Protein AF-A0A1D6IYK3-F1 (afdb_monomer)

Radius of gyration: 53.11 Å; Cα contacts (8 Å, |Δi|>4): 18; chains: 1; bounding box: 136×55×126 Å

pLDDT: mean 71.32, std 22.8, range [27.94, 98.31]

Foldseek 3Di:
DDDDDDDDPPPPPDPVVVVVVVVVVPDDPDDDDDDDDCPVVVVVVVVVVVVVVVVVVVVVVVVVVVVVVVVVCCVVVVPPPPPVCCCPPPPVNVVVVVVVVVVVVVVVVVCVVCVVVVVVCVVCVDDPPDDDDDPVCPVVVVVVVVVVVVVVVVVVVCVVVVVVVVPDPDDPVVVVVVCVVVVVVVVVVVVVVVVVVVVVVVVVVVVVVVVVPPDDDDDDDDDDDDDPPDDDDDPPDDDPPPPPPPDPDDDDPDDDDDPPPDPDDDDDDDDDDD

Mean predicted aligned error: 23.99 Å

Organism: Zea mays (NCBI:txid4577)

Solvent-accessible surface area (backbone atoms only — not comparable to full-atom values): 17683 Å² total; per-residue (Å²): 134,87,87,83,88,87,77,85,80,68,85,59,80,54,72,66,48,60,50,52,54,40,44,76,73,71,48,79,89,76,80,87,77,91,80,92,79,60,64,67,61,52,51,51,51,53,48,51,52,50,52,49,54,49,50,54,52,50,52,53,51,50,50,52,49,51,50,50,51,49,50,48,48,49,64,73,69,42,88,82,72,64,74,86,49,31,76,77,71,34,66,70,47,49,50,54,50,52,53,49,50,50,52,51,50,50,52,52,50,50,53,62,74,40,39,68,62,51,49,51,44,66,77,41,72,67,54,93,86,57,80,87,64,59,82,89,46,43,65,62,50,52,52,48,50,54,49,51,53,52,52,50,53,53,47,60,67,45,46,59,57,52,53,50,57,70,70,55,83,71,65,77,66,57,54,57,63,70,49,48,59,55,64,53,51,53,53,46,53,51,52,51,52,52,52,54,49,53,51,52,52,53,49,52,53,51,47,53,55,56,65,74,62,74,82,77,84,84,86,84,89,81,87,85,86,90,79,90,75,75,73,78,77,77,81,72,92,71,90,74,75,78,80,78,73,83,82,84,86,79,92,75,92,78,84,79,97,72,83,85,76,76,84,71,84,80,76,84,83,80,79,80,78,135

InterPro domains:
  IPR028346 HAUS augmin-like complex subunit 2 [PF15003] (13-205)
  IPR028346 HAUS augmin-like complex subunit 2 [PTHR16039] (4-269)

Secondary structure (DSSP, 8-state):
------------TTHHHHHHHHHHTT---------SSSHHHHHHHHHHHHHHHHHHHHHHHHHHHHHHHHHHHHHHHS-SSTTSSHHHH-HHHHHHHHHHHHHHHHHHHHHHHTHHHHHHHHHS-S-TT-----TTTHHHHHHHHHHHHHHHHHHHHHHHHHHHHHH--S-THHHHHHHTHHHHHHHHHHHHHHHHHHHHHHHHHHHHHHHTTSS---------------PPP-----S-GGGGSSS---------S-TTS----PPP------

Sequence (274 aa):
MAAAQPKPAKRLGGMAEALAIAADLGFPASTTQEDQTSSDKSDDLVKVLRELTVVQRNIANLQVELQGRKVIFMKFCLPQDDKNIAHLTHVSEMEKKCESLARMTAILKDVIQNKDRIIARLQQPYSLDCIPVEAEYQKQFSELLLKAASDYGALTASVGDFQWSQNFRESPAVWGEMLRPIPAALASCTRFFEAMSAMRESFSTLQKLRVGHSSLSITPSDSSDDSKFLTPPQWRDGSILDSWKQMDDINLESSGIDAMNQRRLSWPSIKRDP

Structure (mmCIF, N/CA/C/O backbone):
data_AF-A0A1D6IYK3-F1
#
_entry.id   AF-A0A1D6IYK3-F1
#
loop_
_atom_site.group_PDB
_atom_site.id
_atom_site.type_symbol
_atom_site.label_atom_id
_atom_site.label_alt_id
_atom_site.label_comp_id
_atom_site.label_asym_id
_atom_site.label_entity_id
_atom_site.label_seq_id
_atom_site.pdbx_PDB_ins_code
_atom_site.Cartn_x
_atom_site.Cartn_y
_atom_site.Cartn_z
_atom_site.occupancy
_atom_site.B_iso_or_equiv
_atom_site.auth_seq_id
_atom_site.auth_comp_id
_atom_site.auth_asym_id
_atom_site.auth_atom_id
_atom_site.pdbx_PDB_model_num
ATOM 1 N N . MET A 1 1 ? 102.193 -22.089 13.453 1.00 35.69 1 MET A N 1
ATOM 2 C CA . MET A 1 1 ? 103.426 -22.504 12.744 1.00 35.69 1 MET A CA 1
ATOM 3 C C . MET A 1 1 ? 103.020 -22.732 11.292 1.00 35.69 1 MET A C 1
ATOM 5 O O . MET A 1 1 ? 102.228 -23.627 11.061 1.00 35.69 1 MET A O 1
ATOM 9 N N . ALA A 1 2 ? 103.196 -21.791 10.357 1.00 27.94 2 ALA A N 1
ATOM 10 C CA . ALA A 1 2 ? 104.454 -21.277 9.789 1.00 27.94 2 ALA A CA 1
ATOM 11 C C . ALA A 1 2 ? 105.299 -22.405 9.171 1.00 27.94 2 ALA A C 1
ATOM 13 O O . ALA A 1 2 ? 105.527 -23.398 9.843 1.00 27.94 2 ALA A O 1
ATOM 14 N N . ALA A 1 3 ? 105.856 -22.322 7.968 1.00 36.72 3 ALA A N 1
ATOM 15 C CA . ALA A 1 3 ? 105.710 -21.437 6.816 1.00 36.72 3 ALA A CA 1
ATOM 16 C C . ALA A 1 3 ? 106.580 -22.070 5.715 1.00 36.72 3 ALA A C 1
ATOM 18 O O . ALA A 1 3 ? 107.713 -22.443 6.003 1.00 36.72 3 ALA A O 1
ATOM 19 N N . ALA A 1 4 ? 106.086 -22.150 4.480 1.00 36.56 4 ALA A N 1
ATOM 20 C CA . ALA A 1 4 ? 106.920 -22.208 3.276 1.00 36.56 4 ALA A CA 1
ATOM 21 C C . ALA A 1 4 ? 106.066 -21.823 2.055 1.00 36.56 4 ALA A C 1
ATOM 23 O O . ALA A 1 4 ? 105.503 -22.667 1.368 1.00 36.56 4 ALA A O 1
ATOM 24 N N . GLN A 1 5 ? 105.922 -20.517 1.826 1.00 46.06 5 GLN A N 1
ATOM 25 C CA . GLN A 1 5 ? 105.524 -19.959 0.527 1.00 46.06 5 GLN A CA 1
ATOM 26 C C . GLN A 1 5 ? 106.742 -19.996 -0.416 1.00 46.06 5 GLN A C 1
ATOM 28 O O . GLN A 1 5 ? 107.853 -19.715 0.041 1.00 46.06 5 GLN A O 1
ATOM 33 N N . PRO A 1 6 ? 106.569 -20.333 -1.708 1.00 43.50 6 PRO A N 1
ATOM 34 C CA . PRO A 1 6 ? 106.688 -19.305 -2.764 1.00 43.50 6 PRO A CA 1
ATOM 35 C C . PRO A 1 6 ? 105.741 -19.588 -3.957 1.00 43.50 6 PRO A C 1
ATOM 37 O O . PRO A 1 6 ? 105.419 -20.734 -4.226 1.00 43.50 6 PRO A O 1
ATOM 40 N N . LYS A 1 7 ? 105.260 -18.676 -4.803 1.00 38.88 7 LYS A N 1
ATOM 41 C CA . LYS A 1 7 ? 105.445 -17.248 -5.114 1.00 38.88 7 LYS A CA 1
ATOM 42 C C . LYS A 1 7 ? 104.134 -16.813 -5.816 1.00 38.88 7 LYS A C 1
ATOM 44 O O . LYS A 1 7 ? 103.465 -17.669 -6.395 1.00 38.88 7 LYS A O 1
ATOM 49 N N . PRO A 1 8 ? 103.773 -15.519 -5.847 1.00 47.75 8 PRO A N 1
ATOM 50 C CA . PRO A 1 8 ? 102.565 -15.081 -6.534 1.00 47.75 8 PRO A CA 1
ATOM 51 C C . PRO A 1 8 ? 102.770 -15.270 -8.038 1.00 47.75 8 PRO A C 1
ATOM 53 O O . PRO A 1 8 ? 103.653 -14.638 -8.629 1.00 47.75 8 PRO A O 1
ATOM 56 N N . ALA A 1 9 ? 101.981 -16.139 -8.668 1.00 48.41 9 ALA A N 1
ATOM 57 C CA . ALA A 1 9 ? 101.900 -16.144 -10.118 1.00 48.41 9 ALA A CA 1
ATOM 58 C C . ALA A 1 9 ? 101.231 -14.822 -10.509 1.00 48.41 9 ALA A C 1
ATOM 60 O O . ALA A 1 9 ? 100.029 -14.627 -10.339 1.00 48.41 9 ALA A O 1
ATOM 61 N N . LYS A 1 10 ? 102.074 -13.859 -10.891 1.00 52.56 10 LYS A N 1
ATOM 62 C CA . LYS A 1 10 ? 101.706 -12.543 -11.410 1.00 52.56 10 LYS A CA 1
ATOM 63 C C . LYS A 1 10 ? 100.504 -12.705 -12.335 1.00 52.56 10 LYS A C 1
ATOM 65 O O . LYS A 1 10 ? 100.559 -13.553 -13.221 1.00 52.56 10 LYS A O 1
ATOM 70 N N . ARG A 1 11 ? 99.462 -11.886 -12.139 1.00 59.19 11 ARG A N 1
ATOM 71 C CA . ARG A 1 11 ? 98.377 -11.713 -13.114 1.00 59.19 11 ARG A CA 1
ATOM 72 C C . ARG A 1 11 ? 99.015 -11.488 -14.484 1.00 59.19 11 ARG A C 1
ATOM 74 O O . ARG A 1 11 ? 99.478 -10.387 -14.773 1.00 59.19 11 ARG A O 1
ATOM 81 N N . LEU A 1 12 ? 99.066 -12.534 -15.299 1.00 51.31 12 LEU A N 1
ATOM 82 C CA . LEU A 1 12 ? 99.384 -12.446 -16.715 1.00 51.31 12 LEU A CA 1
ATOM 83 C C . LEU A 1 12 ? 98.108 -11.975 -17.405 1.00 51.31 12 LEU A C 1
ATOM 85 O O . LEU A 1 12 ? 97.467 -12.712 -18.137 1.00 51.31 12 LEU A O 1
ATOM 89 N N . GLY A 1 13 ? 97.719 -10.734 -17.108 1.00 61.78 13 GLY A N 1
ATOM 90 C CA . GLY A 1 13 ? 96.694 -10.057 -17.879 1.00 61.78 13 GLY A CA 1
ATOM 91 C C . GLY A 1 13 ? 97.202 -9.899 -19.307 1.00 61.78 13 GLY A C 1
ATOM 92 O O . GLY A 1 13 ? 98.296 -9.373 -19.524 1.00 61.78 13 GLY A O 1
ATOM 93 N N . GLY A 1 14 ? 96.419 -10.386 -20.263 1.00 69.00 14 GLY A N 1
ATOM 94 C CA . GLY A 1 14 ? 96.734 -10.344 -21.686 1.00 69.00 14 GLY A CA 1
ATOM 95 C C . GLY A 1 14 ? 96.632 -11.715 -22.353 1.00 69.00 14 GLY A C 1
ATOM 96 O O . GLY A 1 14 ? 96.211 -12.693 -21.742 1.00 69.00 14 GLY A O 1
ATOM 97 N N . MET A 1 15 ? 97.037 -11.769 -23.625 1.00 63.94 15 MET A N 1
ATOM 98 C CA . MET A 1 15 ? 96.864 -12.894 -24.562 1.00 63.94 15 MET A CA 1
ATOM 99 C C . MET A 1 15 ? 97.202 -14.283 -23.985 1.00 63.94 15 MET A C 1
ATOM 101 O O . MET A 1 15 ? 96.605 -15.273 -24.387 1.00 63.94 15 MET A O 1
ATOM 105 N N . ALA A 1 16 ? 98.124 -14.363 -23.022 1.00 67.56 16 ALA A N 1
ATOM 106 C CA . ALA A 1 16 ? 98.537 -15.606 -22.374 1.00 67.56 16 ALA A CA 1
ATOM 107 C C . ALA A 1 16 ? 97.421 -16.293 -21.558 1.00 67.56 16 ALA A C 1
ATOM 109 O O . ALA A 1 16 ? 97.349 -17.517 -21.564 1.00 67.56 16 ALA A O 1
ATOM 110 N N . GLU A 1 17 ? 96.537 -15.540 -20.893 1.00 76.06 17 GLU A N 1
ATOM 111 C CA . GLU A 1 17 ? 95.406 -16.108 -20.137 1.00 76.06 17 GLU A CA 1
ATOM 112 C C . GLU A 1 17 ? 94.308 -16.611 -21.086 1.00 76.06 17 GLU A C 1
ATOM 114 O O . GLU A 1 17 ? 93.791 -17.712 -20.918 1.00 76.06 17 GLU A O 1
ATOM 119 N N . ALA A 1 18 ? 94.028 -15.859 -22.155 1.00 70.50 18 ALA A N 1
ATOM 120 C CA . ALA A 1 18 ? 93.093 -16.277 -23.199 1.00 70.50 18 ALA A CA 1
ATOM 121 C C . ALA A 1 18 ? 93.585 -17.529 -23.952 1.00 70.50 18 ALA A C 1
ATOM 123 O O . ALA A 1 18 ? 92.793 -18.422 -24.245 1.00 70.50 18 ALA A O 1
ATOM 124 N N . LEU A 1 19 ? 94.894 -17.628 -24.215 1.00 73.12 19 LEU A N 1
ATOM 125 C CA . LEU A 1 19 ? 95.511 -18.810 -24.822 1.00 73.12 19 LEU A CA 1
ATOM 126 C C . LEU A 1 19 ? 95.533 -20.014 -23.866 1.00 73.12 19 LEU A C 1
ATOM 128 O O . LEU A 1 19 ? 95.351 -21.138 -24.324 1.00 73.12 19 LEU A O 1
ATOM 132 N N . ALA A 1 20 ? 95.695 -19.796 -22.555 1.00 74.31 20 ALA A N 1
ATOM 133 C CA . ALA A 1 20 ? 95.596 -20.860 -21.555 1.00 74.31 20 ALA A CA 1
ATOM 134 C C . ALA A 1 20 ? 94.172 -21.438 -21.473 1.00 74.31 20 ALA A C 1
ATOM 136 O O . ALA A 1 20 ? 94.008 -22.654 -21.455 1.00 74.31 20 ALA A O 1
ATOM 137 N N . ILE A 1 21 ? 93.143 -20.584 -21.514 1.00 74.44 21 ILE A N 1
ATOM 138 C CA . ILE A 1 21 ? 91.733 -21.009 -21.531 1.00 74.44 21 ILE A CA 1
ATOM 139 C C . ILE A 1 21 ? 91.384 -21.721 -22.849 1.00 74.44 21 ILE A C 1
ATOM 141 O O . ILE A 1 21 ? 90.676 -22.725 -22.843 1.00 74.44 21 ILE A O 1
ATOM 145 N N . ALA A 1 22 ? 91.897 -21.244 -23.987 1.00 72.25 22 ALA A N 1
ATOM 146 C CA . ALA A 1 22 ? 91.675 -21.884 -25.286 1.00 72.25 22 ALA A CA 1
ATOM 147 C C . ALA A 1 22 ? 92.330 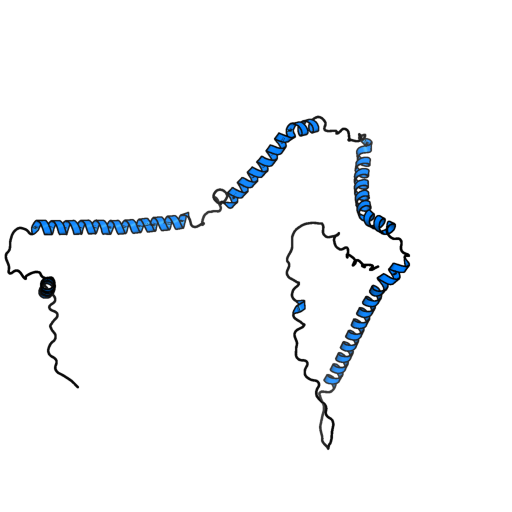-23.276 -25.385 1.00 72.25 22 ALA A C 1
ATOM 149 O O . ALA A 1 22 ? 91.751 -24.181 -25.988 1.00 72.25 22 ALA A O 1
ATOM 150 N N . ALA A 1 23 ? 93.498 -23.460 -24.760 1.00 74.12 23 ALA A N 1
ATOM 151 C CA . ALA A 1 23 ? 94.163 -24.757 -24.663 1.00 74.12 23 ALA A CA 1
ATOM 152 C C . ALA A 1 23 ? 93.379 -25.745 -23.777 1.00 74.12 23 ALA A C 1
ATOM 154 O O . ALA A 1 23 ? 93.245 -26.910 -24.148 1.00 74.12 23 ALA A O 1
ATOM 155 N N . ASP A 1 24 ? 92.796 -25.276 -22.667 1.00 75.75 24 ASP A N 1
ATOM 156 C CA . ASP A 1 24 ? 91.933 -26.083 -21.783 1.00 75.75 24 ASP A CA 1
ATOM 157 C C . ASP A 1 24 ? 90.620 -26.511 -22.472 1.00 75.75 24 ASP A C 1
ATOM 159 O O . ASP A 1 24 ? 90.064 -27.570 -22.186 1.00 75.75 24 ASP A O 1
ATOM 163 N N . LEU A 1 25 ? 90.149 -25.720 -23.444 1.00 75.81 25 LEU A N 1
ATOM 164 C CA . LEU A 1 25 ? 88.996 -26.024 -24.303 1.00 75.81 25 LEU A CA 1
ATOM 165 C C . LEU A 1 25 ? 89.355 -26.866 -25.545 1.00 75.81 25 LEU A C 1
ATOM 167 O O . LEU A 1 25 ? 88.485 -27.133 -26.375 1.00 75.81 25 LEU A O 1
ATOM 171 N N . GLY A 1 26 ? 90.612 -27.309 -25.670 1.00 60.53 26 GLY A N 1
ATOM 172 C CA . GLY A 1 26 ? 91.051 -28.277 -26.679 1.00 60.53 26 GLY A CA 1
ATOM 173 C C . GLY A 1 26 ? 91.513 -27.695 -28.020 1.00 60.53 26 GLY A C 1
ATOM 174 O O . GLY A 1 26 ? 91.627 -28.447 -28.989 1.00 60.53 26 GLY A O 1
ATOM 175 N N . PHE A 1 27 ? 91.801 -26.393 -28.111 1.00 58.78 27 PHE A N 1
ATOM 176 C CA . PHE A 1 27 ? 92.339 -25.786 -29.335 1.00 58.78 27 PHE A CA 1
ATOM 177 C C . PHE A 1 27 ? 93.882 -25.771 -29.319 1.00 58.78 27 PHE A C 1
ATOM 179 O O . PHE A 1 27 ? 94.473 -25.243 -28.375 1.00 58.78 27 PHE A O 1
ATOM 186 N N . PRO A 1 28 ? 94.575 -26.322 -30.341 1.00 56.25 28 PRO A N 1
ATOM 187 C CA . PRO A 1 28 ? 96.035 -26.331 -30.372 1.00 56.25 28 PRO A CA 1
ATOM 188 C C . PRO A 1 28 ? 96.578 -24.914 -30.597 1.00 56.25 28 PRO A C 1
ATOM 190 O O . PRO A 1 28 ? 96.138 -24.210 -31.506 1.00 56.25 28 PRO A O 1
ATOM 193 N N . ALA A 1 29 ? 97.560 -24.500 -29.790 1.00 55.88 29 ALA A N 1
ATOM 194 C CA . ALA A 1 29 ? 98.252 -23.225 -29.966 1.00 55.88 29 ALA A CA 1
ATOM 195 C C . ALA A 1 29 ? 99.058 -23.249 -31.278 1.00 55.88 29 ALA A C 1
ATOM 197 O O . ALA A 1 29 ? 100.152 -23.806 -31.346 1.00 55.88 29 ALA A O 1
ATOM 198 N N . SER A 1 30 ? 98.493 -22.678 -32.340 1.00 47.00 30 SER A N 1
ATOM 199 C CA . SER A 1 30 ? 99.115 -22.622 -33.661 1.00 47.00 30 SER A CA 1
ATOM 200 C C . SER A 1 30 ? 100.202 -21.546 -33.707 1.00 47.00 30 SER A C 1
ATOM 202 O O . SER A 1 30 ? 99.917 -20.359 -33.540 1.00 47.00 30 SER A O 1
ATOM 204 N N . THR A 1 31 ? 101.443 -21.954 -33.975 1.00 42.06 31 THR A N 1
ATOM 205 C CA . THR A 1 31 ? 102.511 -21.060 -34.432 1.00 42.06 31 THR A CA 1
ATOM 206 C C . THR A 1 31 ? 102.121 -20.416 -35.760 1.00 42.06 31 THR A C 1
ATOM 208 O O . THR A 1 31 ? 101.739 -21.110 -36.697 1.00 42.06 31 THR A O 1
ATOM 211 N N . THR A 1 32 ? 102.227 -19.090 -35.787 1.00 47.47 32 THR A N 1
ATOM 212 C CA . THR A 1 32 ? 102.153 -18.143 -36.905 1.00 47.47 32 THR A CA 1
ATOM 213 C C . THR A 1 32 ? 102.145 -18.744 -38.316 1.00 47.47 32 THR A C 1
ATOM 215 O O . THR A 1 32 ? 103.169 -19.232 -38.788 1.00 47.47 32 THR A O 1
ATOM 218 N N . GLN A 1 33 ? 101.026 -18.573 -39.027 1.00 39.25 33 GLN A N 1
ATOM 219 C CA . GLN A 1 33 ? 101.018 -18.442 -40.484 1.00 39.25 33 GLN A CA 1
ATOM 220 C C . GLN A 1 33 ? 99.859 -17.519 -40.899 1.00 39.25 33 GLN A C 1
ATOM 222 O O . GLN A 1 33 ? 98.687 -17.888 -40.845 1.00 39.25 33 GLN A O 1
ATOM 227 N N . GLU A 1 34 ? 100.209 -16.280 -41.240 1.00 42.88 34 GLU A N 1
ATOM 228 C CA . GLU A 1 34 ? 99.351 -15.349 -41.973 1.00 42.88 34 GLU A CA 1
ATOM 229 C C . GLU A 1 34 ? 99.092 -15.939 -43.370 1.00 42.88 34 GLU A C 1
ATOM 231 O O . GLU A 1 34 ? 100.030 -16.382 -44.030 1.00 42.88 34 GLU A O 1
ATOM 236 N N . ASP A 1 35 ? 97.836 -16.045 -43.809 1.00 43.56 35 ASP A N 1
ATOM 237 C CA . ASP A 1 35 ? 97.213 -15.058 -44.706 1.00 43.56 35 ASP A CA 1
ATOM 238 C C . ASP A 1 35 ? 95.912 -15.608 -45.359 1.00 43.56 35 ASP A C 1
ATOM 240 O O . ASP A 1 35 ? 95.801 -16.785 -45.702 1.00 43.56 35 ASP A O 1
ATOM 244 N N . GLN A 1 36 ? 94.932 -14.715 -45.553 1.00 49.03 36 GLN A N 1
ATOM 245 C CA . GLN A 1 36 ? 93.885 -14.765 -46.600 1.00 49.03 36 GLN A CA 1
ATOM 246 C C . GLN A 1 36 ? 92.706 -15.777 -46.556 1.00 49.03 36 GLN A C 1
ATOM 248 O O . GLN A 1 36 ? 92.240 -16.221 -47.601 1.00 49.03 36 GLN A O 1
ATOM 253 N N . THR A 1 37 ? 92.092 -16.052 -45.394 1.00 48.84 37 THR A N 1
ATOM 254 C CA . THR A 1 37 ? 90.673 -16.535 -45.331 1.00 48.84 37 THR A CA 1
ATOM 255 C C . THR A 1 37 ? 89.837 -15.934 -44.180 1.00 48.84 37 THR A C 1
ATOM 257 O O . THR A 1 37 ? 88.729 -16.390 -43.894 1.00 48.84 37 THR A O 1
ATOM 260 N N . SER A 1 38 ? 90.346 -14.909 -43.485 1.00 53.69 38 SER A N 1
ATOM 261 C CA . SER A 1 38 ? 89.762 -14.373 -42.240 1.00 53.69 38 SER A CA 1
ATOM 262 C C . SER A 1 38 ? 88.843 -13.155 -42.407 1.00 53.69 38 SER A C 1
ATOM 264 O O . SER A 1 38 ? 88.103 -12.853 -41.470 1.00 53.69 38 SER A O 1
ATOM 266 N N . SER A 1 39 ? 88.859 -12.482 -43.566 1.00 57.88 39 SER A N 1
ATOM 267 C CA . SER A 1 39 ? 88.084 -11.248 -43.793 1.00 57.88 39 SER A CA 1
ATOM 268 C C . SER A 1 39 ? 86.575 -11.499 -43.727 1.00 57.88 39 SER A C 1
ATOM 270 O O . SER A 1 39 ? 85.890 -10.856 -42.935 1.00 57.88 39 SER A O 1
ATOM 272 N N . ASP A 1 40 ? 86.077 -12.517 -44.437 1.00 61.53 40 ASP A N 1
ATOM 273 C CA . ASP A 1 40 ? 84.635 -12.805 -44.510 1.00 61.53 40 ASP A CA 1
ATOM 274 C C . ASP A 1 40 ? 84.033 -13.133 -43.135 1.00 61.53 40 ASP A C 1
ATOM 276 O O . ASP A 1 40 ? 82.961 -12.649 -42.784 1.00 61.53 40 ASP A O 1
ATOM 280 N N . LYS A 1 41 ? 84.759 -13.879 -42.288 1.00 72.19 41 LYS A N 1
ATOM 281 C CA . LYS A 1 41 ? 84.300 -14.200 -40.923 1.00 72.19 41 LYS A CA 1
ATOM 282 C C . LYS A 1 41 ? 84.294 -12.979 -40.004 1.00 72.19 41 LYS A C 1
ATOM 284 O O . LYS A 1 41 ? 83.435 -12.880 -39.126 1.00 72.19 41 LYS A O 1
ATOM 289 N N . SER A 1 42 ? 85.256 -12.066 -40.165 1.00 78.31 42 SER A N 1
ATOM 290 C CA . SER A 1 42 ? 85.264 -10.810 -39.409 1.00 78.31 42 SER A CA 1
ATOM 291 C C . SER A 1 42 ? 84.145 -9.872 -39.855 1.00 78.31 42 SER A C 1
ATOM 293 O O . SER A 1 42 ? 83.518 -9.240 -39.006 1.00 78.31 42 SER A O 1
ATOM 295 N N . ASP A 1 43 ? 83.827 -9.854 -41.149 1.00 81.50 43 ASP A N 1
ATOM 296 C CA . ASP A 1 43 ? 82.727 -9.068 -41.703 1.00 8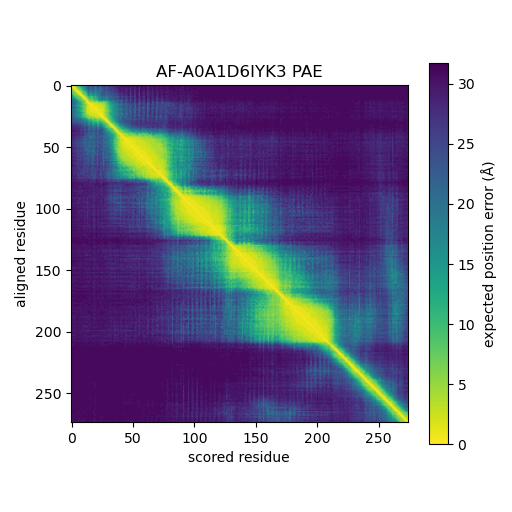1.50 43 ASP A CA 1
ATOM 297 C C . ASP A 1 43 ? 81.360 -9.627 -41.279 1.00 81.50 43 ASP A C 1
ATOM 299 O O . ASP A 1 43 ? 80.480 -8.857 -40.880 1.00 81.50 43 ASP A O 1
ATOM 303 N N . ASP A 1 44 ? 81.206 -10.954 -41.233 1.00 87.88 44 ASP A N 1
ATOM 304 C CA . ASP A 1 44 ? 80.023 -11.628 -40.688 1.00 87.88 44 ASP A CA 1
ATOM 305 C C . ASP A 1 44 ? 79.826 -11.327 -39.195 1.00 87.88 44 ASP A C 1
ATOM 307 O O . ASP A 1 44 ? 78.721 -10.993 -38.761 1.00 87.88 44 ASP A O 1
ATOM 311 N N . LEU A 1 45 ? 80.892 -11.370 -38.389 1.00 89.44 45 LEU A N 1
ATOM 312 C CA . LEU A 1 45 ? 80.823 -11.018 -36.968 1.00 89.44 45 LEU A CA 1
ATOM 313 C C . LEU A 1 45 ? 80.431 -9.548 -36.771 1.00 89.44 45 LEU A C 1
ATOM 315 O O . LEU A 1 45 ? 79.581 -9.220 -35.940 1.00 89.44 45 LEU A O 1
ATOM 319 N N . VAL A 1 46 ? 81.034 -8.652 -37.550 1.00 88.88 46 VAL A N 1
ATOM 320 C CA . VAL A 1 46 ? 80.720 -7.223 -37.525 1.00 88.88 46 VAL A CA 1
ATOM 321 C C . VAL A 1 46 ? 79.266 -6.977 -37.942 1.00 88.88 46 VAL A C 1
ATOM 323 O O . VAL A 1 46 ? 78.593 -6.127 -37.351 1.00 88.88 46 VAL A O 1
ATOM 326 N N . LYS A 1 47 ? 78.745 -7.736 -38.910 1.00 90.94 47 LYS A N 1
ATOM 327 C CA . LYS A 1 47 ? 77.336 -7.701 -39.314 1.00 90.94 47 LYS A CA 1
ATOM 328 C C . LYS A 1 47 ? 76.415 -8.148 -38.177 1.00 90.94 47 LYS A C 1
ATOM 330 O O . LYS A 1 47 ? 75.491 -7.410 -37.835 1.00 90.94 47 LYS A O 1
ATOM 335 N N . VAL A 1 48 ? 76.724 -9.263 -37.516 1.00 93.06 48 VAL A N 1
ATOM 336 C CA . VAL A 1 48 ? 75.964 -9.765 -36.357 1.00 93.06 48 VAL A CA 1
ATOM 337 C C . VAL A 1 48 ? 75.959 -8.759 -35.201 1.00 93.06 48 VAL A C 1
ATOM 339 O O . VAL A 1 48 ? 74.923 -8.533 -34.582 1.00 93.06 48 VAL A O 1
ATOM 342 N N . LEU A 1 49 ? 77.077 -8.085 -34.923 1.00 93.31 49 LEU A N 1
ATOM 343 C CA . LEU A 1 49 ? 77.140 -7.059 -33.873 1.00 93.31 49 LEU A CA 1
ATOM 344 C C . LEU A 1 49 ? 76.282 -5.826 -34.195 1.00 93.31 49 LEU A C 1
ATOM 346 O O . LEU A 1 49 ? 75.643 -5.257 -33.302 1.00 93.31 49 LEU A O 1
ATOM 350 N N . ARG A 1 50 ? 76.224 -5.413 -35.469 1.00 93.25 50 ARG A N 1
ATOM 351 C CA . ARG A 1 50 ? 75.321 -4.335 -35.904 1.00 93.25 50 ARG A CA 1
ATOM 352 C C . ARG A 1 50 ? 73.864 -4.751 -35.761 1.00 93.25 50 ARG A C 1
ATOM 354 O O . ARG A 1 50 ? 73.077 -3.979 -35.217 1.00 93.25 50 ARG A O 1
ATOM 361 N N . GLU A 1 51 ? 73.519 -5.960 -36.192 1.00 94.50 51 GLU A N 1
ATOM 362 C CA . GLU A 1 51 ? 72.173 -6.522 -36.038 1.00 94.50 51 GLU A CA 1
ATOM 363 C C . GLU A 1 51 ? 71.773 -6.599 -34.560 1.00 94.50 51 GLU A C 1
ATOM 365 O O . GLU A 1 51 ? 70.696 -6.134 -34.188 1.00 94.50 51 GLU A O 1
ATOM 370 N N . LEU A 1 52 ? 72.671 -7.056 -33.685 1.00 94.94 52 LEU A N 1
ATOM 371 C CA . LEU A 1 52 ? 72.450 -7.081 -32.241 1.00 94.94 52 LEU A CA 1
ATOM 372 C C . LEU A 1 52 ? 72.203 -5.678 -31.673 1.00 94.94 52 LEU A C 1
ATOM 374 O O . LEU A 1 52 ? 71.298 -5.490 -30.864 1.00 94.94 52 LEU A O 1
ATOM 378 N N . THR A 1 53 ? 72.957 -4.675 -32.127 1.00 92.50 53 THR A N 1
ATOM 379 C CA . THR A 1 53 ? 72.767 -3.277 -31.707 1.00 92.50 53 THR A CA 1
ATOM 380 C C . THR A 1 53 ? 71.405 -2.732 -32.159 1.00 92.50 53 THR A C 1
ATOM 382 O O . THR A 1 53 ? 70.750 -1.980 -31.433 1.00 92.50 53 THR A O 1
ATOM 385 N N . VAL A 1 54 ? 70.943 -3.118 -33.353 1.00 95.75 54 VAL A N 1
ATOM 386 C CA . VAL A 1 54 ? 69.600 -2.776 -33.849 1.00 95.75 54 VAL A CA 1
ATOM 387 C C . VAL A 1 54 ? 68.526 -3.447 -32.996 1.00 95.75 54 VAL A C 1
ATOM 389 O O . VAL A 1 54 ? 67.594 -2.775 -32.556 1.00 95.75 54 VAL A O 1
ATOM 392 N N . VAL A 1 55 ? 68.681 -4.735 -32.690 1.00 95.75 55 VAL A N 1
ATOM 393 C CA . VAL A 1 55 ? 67.753 -5.481 -31.830 1.00 95.75 55 VAL A CA 1
ATOM 394 C C . VAL A 1 55 ? 67.698 -4.880 -30.424 1.00 95.75 55 VAL A C 1
ATOM 396 O O . VAL A 1 55 ? 66.606 -4.667 -29.902 1.00 95.75 55 VAL A O 1
ATOM 399 N N . GLN A 1 56 ? 68.836 -4.516 -29.830 1.00 94.81 56 GLN A N 1
ATOM 400 C CA . GLN A 1 56 ? 68.884 -3.852 -28.523 1.00 94.81 56 GLN A CA 1
ATOM 401 C C . GLN A 1 56 ? 68.121 -2.518 -28.522 1.00 94.81 56 GLN A C 1
ATOM 403 O O . GLN A 1 56 ? 67.348 -2.253 -27.600 1.00 94.81 56 GLN A O 1
ATOM 408 N N . ARG A 1 57 ? 68.265 -1.702 -29.576 1.00 94.62 57 ARG A N 1
ATOM 409 C CA . ARG A 1 57 ? 67.490 -0.459 -29.731 1.00 94.62 57 ARG A CA 1
ATOM 410 C C . ARG A 1 57 ? 65.991 -0.737 -29.880 1.00 94.62 57 ARG A C 1
ATOM 412 O O . ARG A 1 57 ? 65.180 -0.042 -29.274 1.00 94.62 57 ARG A O 1
ATOM 419 N N . ASN A 1 58 ? 65.619 -1.762 -30.643 1.00 95.94 58 ASN A N 1
ATOM 420 C CA . ASN A 1 58 ? 64.219 -2.146 -30.826 1.00 95.94 58 ASN A CA 1
ATOM 421 C C . ASN A 1 58 ? 63.584 -2.627 -29.515 1.00 95.94 58 ASN A C 1
ATOM 423 O O . ASN A 1 58 ? 62.448 -2.263 -29.224 1.00 95.94 58 ASN A O 1
ATOM 427 N N . ILE A 1 59 ? 64.324 -3.379 -28.694 1.00 95.25 59 ILE A N 1
ATOM 428 C CA . ILE A 1 59 ? 63.875 -3.802 -27.361 1.00 95.25 59 ILE A CA 1
ATOM 429 C C . ILE A 1 59 ? 63.644 -2.585 -26.456 1.00 95.25 59 ILE A C 1
ATOM 431 O O . ILE A 1 59 ? 62.607 -2.510 -25.800 1.00 95.25 59 ILE A O 1
ATOM 435 N N . ALA A 1 60 ? 64.557 -1.608 -26.452 1.00 93.50 60 ALA A N 1
ATOM 436 C CA . ALA A 1 60 ? 64.384 -0.378 -25.677 1.00 93.50 60 ALA A CA 1
ATOM 437 C C . ALA A 1 60 ? 63.146 0.423 -26.131 1.00 93.50 60 ALA A C 1
ATOM 439 O O . ALA A 1 60 ? 62.359 0.870 -25.297 1.00 93.50 60 ALA A O 1
ATOM 440 N N . ASN A 1 61 ? 62.918 0.538 -27.443 1.00 93.69 61 ASN A N 1
ATOM 441 C CA . ASN A 1 61 ? 61.729 1.199 -27.993 1.00 93.69 61 ASN A CA 1
ATOM 442 C C . ASN A 1 61 ? 60.432 0.475 -27.601 1.00 93.69 61 ASN A C 1
ATOM 444 O O . ASN A 1 61 ? 59.482 1.115 -27.154 1.00 93.69 61 ASN A O 1
ATOM 448 N N . LEU A 1 62 ? 60.405 -0.858 -27.702 1.00 94.25 62 LEU A N 1
ATOM 449 C CA . LEU A 1 62 ? 59.265 -1.678 -27.282 1.00 94.25 62 LEU A CA 1
ATOM 450 C C . LEU A 1 62 ? 58.977 -1.543 -25.784 1.00 94.25 62 LEU A C 1
ATOM 452 O O . LEU A 1 62 ? 57.815 -1.523 -25.387 1.00 94.25 62 LEU A O 1
ATOM 456 N N . GLN A 1 63 ? 60.003 -1.415 -24.939 1.00 90.25 63 GLN A N 1
ATOM 457 C CA . GLN A 1 63 ? 59.809 -1.163 -23.510 1.00 90.25 63 GLN A CA 1
ATOM 458 C C . GLN A 1 63 ? 59.160 0.199 -23.255 1.00 90.25 63 GLN A C 1
ATOM 460 O O . GLN A 1 63 ? 58.230 0.276 -22.454 1.00 90.25 63 GLN A O 1
ATOM 465 N N . VAL A 1 64 ? 59.592 1.254 -23.952 1.00 90.50 64 VAL A N 1
ATOM 466 C CA . VAL A 1 64 ? 58.961 2.582 -23.858 1.00 90.50 64 VAL A CA 1
ATOM 467 C C . VAL A 1 64 ? 57.515 2.528 -24.345 1.00 90.50 64 VAL A C 1
ATOM 469 O O . VAL A 1 64 ? 56.636 3.086 -23.695 1.00 90.50 64 VAL A O 1
ATOM 472 N N . GLU A 1 65 ? 57.238 1.813 -25.434 1.00 89.88 65 GLU A N 1
ATOM 473 C CA . GLU A 1 65 ? 55.880 1.658 -25.952 1.00 89.88 65 GLU A CA 1
ATOM 474 C C . GLU A 1 65 ? 54.985 0.848 -25.002 1.00 89.88 65 GLU A C 1
ATOM 476 O O . GLU A 1 65 ? 53.848 1.238 -24.750 1.00 89.88 65 GLU A O 1
ATOM 481 N N . LEU A 1 66 ? 55.490 -0.236 -24.407 1.00 88.25 66 LEU A N 1
ATOM 482 C CA . LEU A 1 66 ? 54.762 -1.014 -23.402 1.00 88.25 66 LEU A CA 1
ATOM 483 C C . LEU A 1 66 ? 54.497 -0.203 -22.133 1.00 88.25 66 LEU A C 1
ATOM 485 O O . LEU A 1 66 ? 53.394 -0.276 -21.594 1.00 88.25 66 LEU A O 1
ATOM 489 N N . GLN A 1 67 ? 55.463 0.592 -21.666 1.00 84.81 67 GLN A N 1
ATOM 490 C CA . GLN A 1 67 ? 55.249 1.510 -20.546 1.00 84.81 67 GLN A CA 1
ATOM 491 C C . GLN A 1 67 ? 54.257 2.612 -20.922 1.00 84.81 67 GLN A C 1
ATOM 493 O O . GLN A 1 67 ? 53.354 2.896 -20.146 1.00 84.81 67 GLN A O 1
ATOM 498 N N . GLY A 1 68 ? 54.345 3.169 -22.130 1.00 81.69 68 GLY A N 1
ATOM 499 C CA . GLY A 1 68 ? 53.397 4.150 -22.653 1.00 81.69 68 GLY A CA 1
ATOM 500 C C . GLY A 1 68 ? 51.976 3.594 -22.730 1.00 81.69 68 GLY A C 1
ATOM 501 O O . GLY A 1 68 ? 51.047 4.232 -22.249 1.00 81.69 68 GLY A O 1
ATOM 502 N N . ARG A 1 69 ? 51.802 2.366 -23.234 1.00 81.88 69 ARG A N 1
ATOM 503 C CA . ARG A 1 69 ? 50.515 1.654 -23.251 1.00 81.88 69 ARG A CA 1
ATOM 504 C C . ARG A 1 69 ? 50.035 1.307 -21.850 1.00 81.88 69 ARG A C 1
ATOM 506 O O . ARG A 1 69 ? 48.847 1.423 -21.595 1.00 81.88 69 ARG A O 1
ATOM 513 N N . LYS A 1 70 ? 50.925 0.928 -20.929 1.00 77.75 70 LYS A N 1
ATOM 514 C CA . LYS A 1 70 ? 50.574 0.665 -19.527 1.00 77.75 70 LYS A CA 1
ATOM 515 C C . LYS A 1 70 ? 50.141 1.938 -18.806 1.00 77.75 70 LYS A C 1
ATOM 517 O O . LYS A 1 70 ? 49.178 1.892 -18.054 1.00 77.75 70 LYS A O 1
ATOM 522 N N . VAL A 1 71 ? 50.802 3.065 -19.062 1.00 79.06 71 VAL A N 1
ATOM 523 C CA . VAL A 1 71 ? 50.435 4.387 -18.537 1.00 79.06 71 VAL A CA 1
ATOM 524 C C . VAL A 1 71 ? 49.143 4.882 -19.176 1.00 79.06 71 VAL A C 1
ATOM 526 O O . VAL A 1 71 ? 48.304 5.408 -18.461 1.00 79.06 71 VAL A O 1
ATOM 529 N N . ILE A 1 72 ? 48.935 4.676 -20.480 1.00 75.50 72 ILE A N 1
ATOM 530 C CA . ILE A 1 72 ? 47.666 4.970 -21.164 1.00 75.50 72 ILE A CA 1
ATOM 531 C C . ILE A 1 72 ? 46.547 4.103 -20.600 1.00 75.50 72 ILE A C 1
ATOM 533 O O . ILE A 1 72 ? 45.497 4.631 -20.271 1.00 75.50 72 ILE A O 1
ATOM 537 N N . PHE A 1 73 ? 46.775 2.805 -20.416 1.00 72.56 73 PHE A N 1
ATOM 538 C CA . PHE A 1 73 ? 45.805 1.899 -19.814 1.00 72.56 73 PHE A CA 1
ATOM 539 C C . PHE A 1 73 ? 45.522 2.295 -18.364 1.00 72.56 73 PHE A C 1
ATOM 541 O O . PHE A 1 73 ? 44.369 2.400 -17.983 1.00 72.56 73 PHE A O 1
ATOM 548 N N . MET A 1 74 ? 46.537 2.635 -17.563 1.00 73.19 74 MET A N 1
ATOM 549 C CA . MET A 1 74 ? 46.302 3.188 -16.227 1.00 73.19 74 MET A CA 1
ATOM 550 C C . MET A 1 74 ? 45.551 4.515 -16.291 1.00 73.19 74 MET A C 1
ATOM 552 O O . MET A 1 74 ? 44.653 4.708 -15.499 1.00 73.19 74 MET A O 1
ATOM 556 N N . LYS A 1 75 ? 45.868 5.426 -17.210 1.00 68.94 75 LYS A N 1
ATOM 557 C CA . LYS A 1 75 ? 45.262 6.763 -17.268 1.00 68.94 75 LYS A CA 1
ATOM 558 C C . LYS A 1 75 ? 43.831 6.760 -17.812 1.00 68.94 75 LYS A C 1
ATOM 560 O O . LYS A 1 75 ? 43.035 7.571 -17.365 1.00 68.94 75 LYS A O 1
ATOM 565 N N . PHE A 1 76 ? 43.516 5.879 -18.759 1.00 63.50 76 PHE A N 1
ATOM 566 C CA . PHE A 1 76 ? 42.181 5.744 -19.349 1.00 63.50 76 PHE A CA 1
ATOM 567 C C . PHE A 1 76 ? 41.309 4.699 -18.642 1.00 63.50 76 PHE A C 1
ATOM 569 O O . PHE A 1 76 ? 40.092 4.769 -18.766 1.00 63.50 76 PHE A O 1
ATOM 576 N N . CYS A 1 77 ? 41.895 3.739 -17.917 1.00 62.69 77 CYS A N 1
ATOM 577 C CA . CYS A 1 77 ? 41.151 2.738 -17.142 1.00 62.69 77 CYS A CA 1
ATOM 578 C C . CYS A 1 77 ? 41.181 2.983 -15.622 1.00 62.69 77 CYS A C 1
A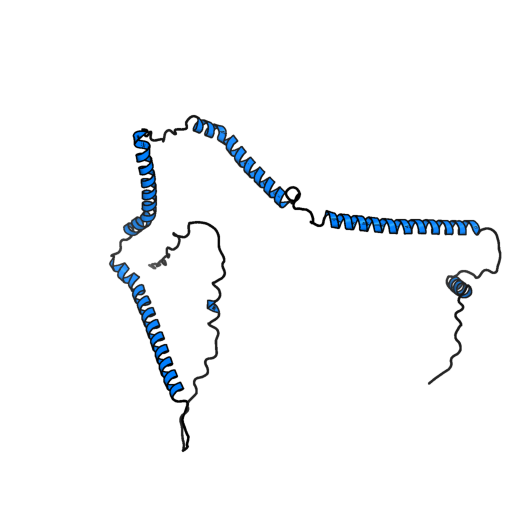TOM 580 O O . CYS A 1 77 ? 40.475 2.279 -14.903 1.00 62.69 77 CYS A O 1
ATOM 582 N N . LEU A 1 78 ? 41.955 3.955 -15.106 1.00 54.88 78 LEU A N 1
ATOM 583 C CA . LEU A 1 78 ? 41.705 4.512 -13.770 1.00 54.88 78 LEU A CA 1
ATOM 584 C C . LEU A 1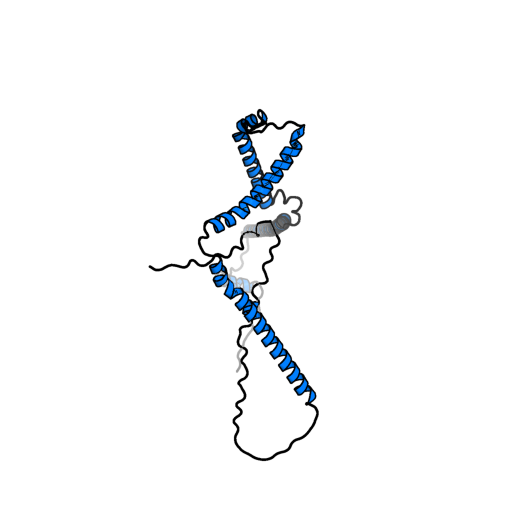 78 ? 40.527 5.488 -13.855 1.00 54.88 78 LEU A C 1
ATOM 586 O O . LEU A 1 78 ? 40.533 6.371 -14.714 1.00 54.88 78 LEU A O 1
ATOM 590 N N . PRO A 1 79 ? 39.546 5.370 -12.950 1.00 57.84 79 PRO A N 1
ATOM 591 C CA . PRO A 1 79 ? 38.292 6.101 -13.022 1.00 57.84 79 PRO A CA 1
ATOM 592 C C . PRO A 1 79 ? 38.499 7.524 -12.501 1.00 57.84 79 PRO A C 1
ATOM 594 O O . PRO A 1 79 ? 38.141 7.826 -11.365 1.00 57.84 79 PRO A O 1
ATOM 597 N N . GLN A 1 80 ? 39.132 8.400 -13.283 1.00 56.28 80 GLN A N 1
ATOM 598 C CA . GLN A 1 80 ? 39.359 9.781 -12.841 1.00 56.28 80 GLN A CA 1
ATOM 599 C C . GLN A 1 80 ? 38.439 10.815 -13.508 1.00 56.28 80 GLN A C 1
ATOM 601 O O . GLN A 1 80 ? 38.289 11.893 -12.943 1.00 56.28 80 GLN A O 1
ATOM 606 N N . ASP A 1 81 ? 37.716 10.476 -14.585 1.00 53.59 81 ASP A N 1
ATOM 607 C CA . ASP A 1 81 ? 36.804 11.420 -15.270 1.00 53.59 81 ASP A CA 1
ATOM 608 C C . ASP A 1 81 ? 35.335 10.932 -15.398 1.00 53.59 81 ASP A C 1
ATOM 610 O O . ASP A 1 81 ? 34.490 11.572 -16.033 1.00 53.59 81 ASP A O 1
ATOM 614 N N . ASP A 1 82 ? 34.966 9.835 -14.728 1.00 58.31 82 ASP A N 1
ATOM 615 C CA . ASP A 1 82 ? 33.678 9.144 -14.906 1.00 58.31 82 ASP A CA 1
ATOM 616 C C . ASP A 1 82 ? 32.523 9.704 -14.055 1.00 58.31 82 ASP A C 1
ATOM 618 O O . ASP A 1 82 ? 31.830 8.981 -13.346 1.00 58.31 82 ASP A O 1
ATOM 622 N N . LYS A 1 83 ? 32.254 11.009 -14.127 1.00 61.47 83 LYS A N 1
ATOM 623 C CA . LYS A 1 83 ? 30.921 11.533 -13.742 1.00 61.47 83 LYS A CA 1
ATOM 624 C C . LYS A 1 83 ? 30.062 11.829 -14.961 1.00 61.47 83 LYS A C 1
ATOM 626 O O . LYS A 1 83 ? 28.862 11.569 -14.957 1.00 61.47 83 LYS A O 1
ATOM 631 N N . ASN A 1 84 ? 30.690 12.308 -16.031 1.00 66.25 84 ASN A N 1
ATOM 632 C CA . ASN A 1 84 ? 29.972 12.765 -17.215 1.00 66.25 84 ASN A CA 1
ATOM 633 C C . ASN A 1 84 ? 29.546 11.622 -18.144 1.00 66.25 84 ASN A C 1
ATOM 635 O O . ASN A 1 84 ? 28.587 11.799 -18.883 1.00 66.25 84 ASN A O 1
ATOM 639 N N . ILE A 1 85 ? 30.198 10.453 -18.094 1.00 68.44 85 ILE A N 1
ATOM 640 C CA . ILE A 1 85 ? 29.892 9.310 -18.981 1.00 68.44 85 ILE A CA 1
ATOM 641 C C . ILE A 1 85 ? 29.410 8.076 -18.194 1.00 68.44 85 ILE A C 1
ATOM 643 O O . ILE A 1 85 ? 28.826 7.166 -18.774 1.00 68.44 85 ILE A O 1
ATOM 647 N N . ALA A 1 86 ? 29.527 8.067 -16.859 1.00 67.00 86 ALA A N 1
ATOM 648 C CA . ALA A 1 86 ? 29.142 6.925 -16.020 1.00 67.00 86 ALA A CA 1
ATOM 649 C C . ALA A 1 86 ? 27.676 6.489 -16.182 1.00 67.00 86 ALA A C 1
ATOM 651 O O . ALA A 1 86 ? 27.388 5.298 -16.163 1.00 67.00 86 ALA A O 1
ATOM 652 N N . HIS A 1 87 ? 26.752 7.418 -16.438 1.00 72.50 87 HIS A N 1
ATOM 653 C CA . HIS A 1 87 ? 25.346 7.096 -16.724 1.00 72.50 87 HIS A CA 1
ATOM 654 C C . HIS A 1 87 ? 25.143 6.286 -18.025 1.00 72.50 87 HIS A C 1
ATOM 656 O O . HIS A 1 87 ? 24.034 5.808 -18.292 1.00 72.50 87 HIS A O 1
ATOM 662 N N . LEU A 1 88 ? 26.176 6.185 -18.866 1.00 71.44 88 LEU A N 1
ATOM 663 C CA . LEU A 1 88 ? 26.193 5.446 -20.127 1.00 71.44 88 LEU A CA 1
ATOM 664 C C . LEU A 1 88 ? 27.163 4.252 -20.101 1.00 71.44 88 LEU A C 1
ATOM 666 O O . LEU A 1 88 ? 26.911 3.275 -20.797 1.00 71.44 88 LEU A O 1
ATOM 670 N N . THR A 1 89 ? 28.244 4.303 -19.318 1.00 73.00 89 THR A N 1
ATOM 671 C CA . THR A 1 89 ? 29.286 3.258 -19.287 1.00 73.00 89 THR A CA 1
ATOM 672 C C . THR A 1 89 ? 29.238 2.355 -18.057 1.00 73.00 89 THR A C 1
ATOM 674 O O . THR A 1 89 ? 29.749 1.238 -18.112 1.00 73.00 89 THR A O 1
ATOM 677 N N . HIS A 1 90 ? 28.622 2.787 -16.952 1.00 83.81 90 HIS A N 1
ATOM 678 C CA . HIS A 1 90 ? 28.547 1.982 -15.738 1.00 83.81 90 HIS A CA 1
ATOM 679 C C . HIS A 1 90 ? 27.461 0.906 -15.859 1.00 83.81 90 HIS A C 1
ATOM 681 O O . HIS A 1 90 ? 26.292 1.206 -16.120 1.00 83.81 90 HIS A O 1
ATOM 687 N N . VAL A 1 91 ? 27.838 -0.353 -15.622 1.00 85.62 91 VAL A N 1
ATOM 688 C CA . VAL A 1 91 ? 26.953 -1.522 -15.777 1.00 85.62 91 VAL A CA 1
ATOM 689 C C . VAL A 1 91 ? 25.680 -1.381 -14.938 1.00 85.62 91 VAL A C 1
ATOM 691 O O . VAL A 1 91 ? 24.594 -1.620 -15.456 1.00 85.62 91 VAL A O 1
ATOM 694 N N . SER A 1 92 ? 25.774 -0.888 -13.698 1.00 83.31 92 SER A N 1
ATOM 695 C CA . SER A 1 92 ? 24.597 -0.719 -12.828 1.00 83.31 92 SER A CA 1
ATOM 696 C C . SER A 1 92 ? 23.609 0.346 -13.326 1.00 83.31 92 SER A C 1
ATOM 698 O O . SER A 1 92 ? 22.405 0.207 -13.128 1.00 83.31 92 SER A O 1
ATOM 700 N N . GLU A 1 93 ? 24.076 1.405 -14.000 1.00 86.12 93 GLU A N 1
ATOM 701 C CA . GLU A 1 93 ? 23.176 2.413 -14.592 1.00 86.12 93 GLU A CA 1
ATOM 702 C C . GLU A 1 93 ? 22.489 1.866 -15.853 1.00 86.12 93 GLU A C 1
ATOM 704 O O . GLU A 1 93 ? 21.315 2.146 -16.109 1.00 86.12 93 GLU A O 1
ATOM 709 N N . MET A 1 94 ? 23.192 1.030 -16.624 1.00 88.31 94 MET A N 1
ATOM 710 C CA . MET A 1 94 ? 22.619 0.323 -17.772 1.00 88.31 94 MET A CA 1
ATOM 711 C C . MET A 1 94 ? 21.572 -0.712 -17.340 1.00 88.31 94 MET A C 1
ATOM 713 O O . MET A 1 94 ? 20.503 -0.801 -17.943 1.00 88.31 94 MET A O 1
ATOM 717 N N . GLU A 1 95 ? 21.847 -1.454 -16.269 1.00 90.00 95 GLU A N 1
ATOM 718 C CA . GLU A 1 95 ? 20.929 -2.427 -15.676 1.00 90.00 95 GLU A CA 1
ATOM 719 C C . GLU A 1 95 ? 19.647 -1.744 -15.185 1.00 90.00 95 GLU A C 1
ATOM 721 O O . GLU A 1 95 ? 18.551 -2.121 -15.599 1.00 90.00 95 GLU A O 1
ATOM 726 N N . LYS A 1 96 ? 19.769 -0.632 -14.452 1.00 93.56 96 LYS A N 1
ATOM 727 C CA . LYS A 1 96 ? 18.627 0.189 -14.021 1.00 93.56 96 LYS A CA 1
ATOM 728 C C . LYS A 1 96 ? 17.769 0.683 -15.194 1.00 93.56 96 LYS A C 1
ATOM 730 O O . LYS A 1 96 ? 16.538 0.723 -15.103 1.00 93.56 96 LYS A O 1
ATOM 735 N N . LYS A 1 97 ? 18.394 1.067 -16.313 1.00 93.06 97 LYS A N 1
ATOM 736 C CA . LYS A 1 97 ? 17.681 1.447 -17.547 1.00 93.06 97 LYS A CA 1
ATOM 737 C C . LYS A 1 97 ? 16.976 0.254 -18.189 1.00 93.06 97 LYS A C 1
ATOM 739 O O . LYS A 1 97 ? 15.834 0.406 -18.620 1.00 93.06 97 LYS A O 1
ATOM 744 N N . CYS A 1 98 ? 17.615 -0.913 -18.216 1.00 94.56 98 CYS A N 1
ATOM 745 C CA . CYS A 1 98 ? 17.030 -2.154 -18.720 1.00 94.56 98 CYS A CA 1
ATOM 746 C C . CYS A 1 98 ? 15.801 -2.566 -17.897 1.00 94.56 98 CYS A C 1
ATOM 748 O O . CYS A 1 98 ? 14.740 -2.825 -18.459 1.00 94.56 98 CYS A O 1
ATOM 750 N N . GLU A 1 99 ? 15.891 -2.509 -16.568 1.00 96.88 99 GLU A N 1
ATOM 751 C CA . GLU A 1 99 ? 14.755 -2.742 -15.674 1.00 96.88 99 GLU A CA 1
ATOM 752 C C . GLU A 1 99 ? 13.625 -1.736 -15.901 1.00 96.88 99 GLU A C 1
ATOM 754 O O . GLU A 1 99 ? 12.454 -2.108 -15.939 1.00 96.88 99 GLU A O 1
ATOM 759 N N . SER A 1 100 ? 13.953 -0.450 -16.064 1.00 97.50 100 SER A N 1
ATOM 760 C CA . SER A 1 100 ? 12.956 0.585 -16.349 1.00 97.50 100 SER A CA 1
ATOM 761 C C . SER A 1 100 ? 12.235 0.320 -17.672 1.00 97.50 100 SER A C 1
ATOM 763 O O . SER A 1 100 ? 11.006 0.373 -17.733 1.00 97.50 100 SER A O 1
ATOM 765 N N . LEU A 1 101 ? 12.982 -0.041 -18.718 1.00 97.69 101 LEU A N 1
ATOM 766 C CA . LEU A 1 101 ? 12.428 -0.447 -20.008 1.00 97.69 101 LEU A CA 1
ATOM 767 C C . LEU A 1 101 ? 11.567 -1.703 -19.888 1.00 97.69 101 LEU A C 1
ATOM 769 O O . LEU A 1 101 ? 10.481 -1.738 -20.462 1.00 97.69 101 LEU A O 1
ATOM 773 N N . ALA A 1 102 ? 11.995 -2.701 -19.118 1.00 97.88 102 ALA A N 1
ATOM 774 C CA . ALA A 1 102 ? 11.219 -3.910 -18.872 1.00 97.88 102 ALA A CA 1
ATOM 775 C C . ALA A 1 102 ? 9.900 -3.594 -18.150 1.00 97.88 102 ALA A C 1
ATOM 777 O O . ALA A 1 102 ? 8.844 -4.059 -18.580 1.00 97.88 102 ALA A O 1
ATOM 778 N N . ARG A 1 103 ? 9.930 -2.735 -17.119 1.00 98.31 103 ARG A N 1
ATOM 779 C CA . ARG A 1 103 ? 8.722 -2.257 -16.426 1.00 98.31 103 ARG A CA 1
ATOM 780 C C . ARG A 1 103 ? 7.785 -1.514 -17.374 1.00 98.31 103 ARG A C 1
ATOM 782 O O . ARG A 1 103 ? 6.605 -1.843 -17.431 1.00 98.31 103 ARG A O 1
ATOM 789 N N . MET A 1 104 ? 8.296 -0.558 -18.154 1.00 98.06 104 MET A N 1
ATOM 790 C CA . MET A 1 104 ? 7.485 0.168 -19.140 1.00 98.06 104 MET A CA 1
ATOM 791 C C . MET A 1 104 ? 6.895 -0.777 -20.191 1.00 98.06 104 MET A C 1
ATOM 793 O O . MET A 1 104 ? 5.719 -0.669 -20.519 1.00 98.06 104 MET A O 1
ATOM 797 N N . THR A 1 105 ? 7.675 -1.746 -20.672 1.00 98.06 105 THR A N 1
ATOM 798 C CA . THR A 1 105 ? 7.221 -2.749 -21.646 1.00 98.06 105 THR A CA 1
ATOM 799 C C . THR A 1 105 ? 6.113 -3.624 -21.068 1.00 98.06 105 THR A C 1
ATOM 801 O O . THR A 1 105 ? 5.128 -3.890 -21.754 1.00 98.06 105 THR A O 1
ATOM 804 N N . ALA A 1 106 ? 6.231 -4.041 -19.805 1.00 98.06 106 ALA A N 1
ATOM 805 C CA . ALA A 1 106 ? 5.194 -4.806 -19.122 1.00 98.06 106 ALA A CA 1
ATOM 806 C C . ALA A 1 106 ? 3.893 -3.998 -18.990 1.00 98.06 106 ALA A C 1
ATOM 808 O O . ALA A 1 106 ? 2.829 -4.512 -19.325 1.00 98.06 106 ALA A O 1
ATOM 809 N N . ILE A 1 107 ? 3.987 -2.724 -18.594 1.00 97.56 107 ILE A N 1
ATOM 810 C CA . ILE A 1 107 ? 2.831 -1.818 -18.506 1.00 97.56 107 ILE A CA 1
ATOM 811 C C . ILE A 1 107 ? 2.182 -1.632 -19.883 1.00 97.56 107 ILE A C 1
ATOM 813 O O . ILE A 1 107 ? 0.972 -1.786 -20.015 1.00 97.56 107 ILE A O 1
ATOM 817 N N . LEU A 1 108 ? 2.963 -1.343 -20.932 1.00 97.75 108 LEU A N 1
ATOM 818 C CA . LEU A 1 108 ? 2.418 -1.193 -22.286 1.00 97.75 108 LEU A CA 1
ATOM 819 C C . LEU A 1 108 ? 1.741 -2.476 -22.771 1.00 97.75 108 LEU A C 1
ATOM 821 O O . LEU A 1 108 ? 0.671 -2.414 -23.375 1.00 97.75 108 LEU A O 1
ATOM 825 N N . LYS A 1 109 ? 2.342 -3.637 -22.502 1.00 97.88 109 LYS A N 1
ATOM 826 C CA . LYS A 1 109 ? 1.759 -4.931 -22.852 1.00 97.88 109 LYS A CA 1
ATOM 827 C C . LYS A 1 109 ? 0.418 -5.139 -22.150 1.00 97.88 109 LYS A C 1
ATOM 829 O O . LYS A 1 109 ? -0.527 -5.564 -22.808 1.00 97.88 109 LYS A O 1
ATOM 834 N N . ASP A 1 110 ? 0.323 -4.799 -20.868 1.00 97.00 110 ASP A N 1
ATOM 835 C CA . ASP A 1 110 ? -0.922 -4.882 -20.102 1.00 97.00 110 ASP A CA 1
ATOM 836 C C . ASP A 1 110 ? -2.002 -3.950 -20.676 1.00 97.00 110 ASP A C 1
ATOM 838 O O . ASP A 1 110 ? -3.129 -4.380 -20.921 1.00 97.00 110 ASP A O 1
ATOM 842 N N . VAL A 1 111 ? -1.653 -2.707 -21.018 1.00 97.06 111 VAL A N 1
ATOM 843 C CA . VAL A 1 111 ? -2.586 -1.764 -21.662 1.00 97.06 111 VAL A CA 1
ATOM 844 C C . VAL A 1 111 ? -3.084 -2.296 -23.009 1.00 97.06 111 VAL A C 1
ATOM 846 O O . VAL A 1 111 ? -4.278 -2.220 -23.296 1.00 97.06 111 VAL A O 1
ATOM 849 N N . ILE A 1 112 ? -2.197 -2.866 -23.832 1.00 96.50 112 ILE A N 1
ATOM 850 C CA . ILE A 1 112 ? -2.562 -3.437 -25.137 1.00 96.50 112 ILE A CA 1
ATOM 851 C C . ILE A 1 112 ? -3.474 -4.656 -24.961 1.00 96.50 112 ILE A C 1
ATOM 853 O O . ILE A 1 112 ? -4.480 -4.767 -25.659 1.00 96.50 112 ILE A O 1
ATOM 857 N N . GLN A 1 113 ? -3.157 -5.553 -24.025 1.00 96.88 113 GLN A N 1
ATOM 858 C CA . GLN A 1 113 ? -3.965 -6.744 -23.749 1.00 96.88 113 GLN A CA 1
ATOM 859 C C . GLN A 1 113 ? -5.350 -6.391 -23.193 1.00 96.88 113 GLN A C 1
ATOM 861 O O . GLN A 1 113 ? -6.326 -7.065 -23.509 1.00 96.88 113 GLN A O 1
ATOM 866 N N . ASN A 1 114 ? -5.457 -5.309 -22.420 1.00 96.31 114 ASN A N 1
ATOM 867 C CA . ASN A 1 114 ? -6.718 -4.844 -21.847 1.00 96.31 114 ASN A CA 1
ATOM 868 C C . ASN A 1 114 ? -7.447 -3.797 -22.709 1.00 96.31 114 ASN A C 1
ATOM 870 O O . ASN A 1 114 ? -8.450 -3.242 -22.251 1.00 96.31 114 ASN A O 1
ATOM 874 N N . LYS A 1 115 ? -6.989 -3.509 -23.936 1.00 95.81 115 LYS A N 1
ATOM 875 C CA . LYS A 1 115 ? -7.479 -2.378 -24.745 1.00 95.81 115 LYS A CA 1
ATOM 876 C C . LYS A 1 115 ? -9.002 -2.356 -24.882 1.00 95.81 115 LYS A C 1
ATOM 878 O O . LYS A 1 115 ? -9.609 -1.318 -24.645 1.00 95.81 115 LYS A O 1
ATOM 883 N N . ASP A 1 116 ? -9.633 -3.481 -25.207 1.00 94.50 116 ASP A N 1
ATOM 884 C CA . ASP A 1 116 ? -11.084 -3.521 -25.440 1.00 94.50 116 ASP A CA 1
ATOM 885 C C . ASP A 1 116 ? -11.887 -3.341 -24.145 1.00 94.50 116 ASP A C 1
ATOM 887 O O . ASP A 1 116 ? -12.919 -2.673 -24.137 1.00 94.50 116 ASP A O 1
ATOM 891 N N . ARG A 1 117 ? -11.368 -3.837 -23.014 1.00 90.94 117 ARG A N 1
ATOM 892 C CA . ARG A 1 117 ? -11.941 -3.584 -21.685 1.00 90.94 117 ARG A CA 1
ATOM 893 C C . ARG A 1 117 ? -11.827 -2.107 -21.305 1.00 90.94 117 ARG A C 1
ATOM 895 O O . ARG A 1 117 ? -12.771 -1.547 -20.751 1.00 90.94 117 ARG A O 1
ATOM 902 N N . ILE A 1 118 ? -10.686 -1.478 -21.594 1.00 91.12 118 ILE A N 1
ATOM 903 C CA . ILE A 1 118 ? -10.472 -0.043 -21.367 1.00 91.12 118 ILE A CA 1
ATOM 904 C C . ILE A 1 118 ? -11.418 0.770 -22.257 1.00 91.12 118 ILE A C 1
ATOM 906 O O . ILE A 1 118 ? -12.093 1.660 -21.750 1.00 91.12 118 ILE A O 1
ATOM 910 N N . ILE A 1 119 ? -11.537 0.432 -23.546 1.00 90.62 119 ILE A N 1
ATOM 911 C CA . ILE A 1 119 ? -12.478 1.071 -24.478 1.00 90.62 119 ILE A CA 1
ATOM 912 C C . ILE A 1 119 ? -13.911 0.945 -23.963 1.00 90.62 119 ILE A C 1
ATOM 914 O O . ILE A 1 119 ? -14.601 1.957 -23.876 1.00 90.62 119 ILE A O 1
ATOM 918 N N . ALA A 1 120 ? -14.342 -0.252 -23.556 1.00 86.69 120 ALA A N 1
ATOM 919 C CA . ALA A 1 120 ? -15.681 -0.466 -23.015 1.00 86.69 120 ALA A CA 1
ATOM 920 C C . ALA A 1 120 ? -15.945 0.415 -21.783 1.00 86.69 120 ALA A C 1
ATOM 922 O O . ALA A 1 120 ? -16.987 1.058 -21.699 1.00 86.69 120 ALA A O 1
ATOM 923 N N . ARG A 1 121 ? -14.975 0.522 -20.864 1.00 82.12 121 ARG A N 1
ATOM 924 C CA . ARG A 1 121 ? -15.077 1.397 -19.684 1.00 82.12 121 ARG A CA 1
ATOM 925 C C . ARG A 1 121 ? -15.039 2.889 -20.013 1.00 82.12 121 ARG A C 1
ATOM 927 O O . ARG A 1 121 ? -15.626 3.670 -19.281 1.00 82.12 121 ARG A O 1
ATOM 934 N N . LEU A 1 122 ? -14.337 3.298 -21.066 1.00 83.50 122 LEU A N 1
ATOM 935 C CA . LEU A 1 122 ? -14.291 4.699 -21.497 1.00 83.50 122 LEU A CA 1
ATOM 936 C C . LEU A 1 122 ? -15.549 5.104 -22.275 1.00 83.50 122 LEU A C 1
ATOM 938 O O . LEU A 1 122 ? -15.978 6.248 -22.177 1.00 83.50 122 LEU A O 1
ATOM 942 N N . GLN A 1 123 ? -16.145 4.180 -23.032 1.00 83.25 123 GLN A N 1
ATOM 943 C CA . GLN A 1 123 ? -17.404 4.397 -23.751 1.00 83.25 123 GLN A CA 1
ATOM 944 C C . GLN A 1 123 ? -18.628 4.296 -22.833 1.00 83.25 123 GLN A C 1
ATOM 946 O O . GLN A 1 123 ? -19.615 4.990 -23.060 1.00 83.25 123 GLN A O 1
ATOM 951 N N . GLN A 1 124 ? -18.557 3.477 -21.780 1.00 73.00 124 GLN A N 1
ATOM 952 C CA . GLN A 1 124 ? -19.539 3.410 -20.697 1.00 73.00 124 GLN A CA 1
ATOM 953 C C . GLN A 1 124 ? -18.882 3.821 -19.369 1.00 73.00 124 GLN A C 1
ATOM 955 O O . GLN A 1 124 ? -18.629 2.971 -18.512 1.00 73.00 124 GLN A O 1
ATOM 960 N N . PRO A 1 125 ? -18.575 5.122 -19.185 1.00 66.00 125 PRO A N 1
ATOM 961 C CA . PRO A 1 125 ? -17.918 5.615 -17.972 1.00 66.00 125 PRO A CA 1
ATOM 962 C C . PRO A 1 125 ? -18.788 5.440 -16.722 1.00 66.00 125 PRO A C 1
ATOM 964 O O . PRO A 1 125 ? -18.271 5.391 -15.608 1.00 66.00 125 PRO A O 1
ATOM 967 N N . TYR A 1 126 ? -20.099 5.302 -16.914 1.00 64.31 126 TYR A N 1
ATOM 968 C CA . TYR A 1 126 ? -21.049 4.920 -15.884 1.00 64.31 126 TYR A CA 1
ATOM 969 C C . TYR A 1 126 ? -21.250 3.407 -15.962 1.00 64.31 126 TYR A C 1
ATOM 971 O O . TYR A 1 126 ? -21.844 2.896 -16.911 1.00 64.31 126 TYR A O 1
ATOM 979 N N . SER A 1 127 ? -20.722 2.678 -14.981 1.00 63.00 127 SER A N 1
ATOM 980 C CA . SER A 1 127 ? -21.093 1.278 -14.774 1.00 63.00 127 SER A CA 1
ATOM 981 C C . SER A 1 127 ? -22.597 1.166 -14.500 1.00 63.00 127 SER A C 1
ATOM 983 O O . SER A 1 127 ? -23.191 2.089 -13.945 1.00 63.00 127 SER A O 1
ATOM 985 N N . LEU A 1 128 ? -23.204 0.017 -14.820 1.00 58.31 128 LEU A N 1
ATOM 986 C CA . LEU A 1 128 ? -24.597 -0.282 -14.445 1.00 58.31 128 LEU A CA 1
ATOM 987 C C . LEU A 1 128 ? -24.852 -0.144 -12.927 1.00 58.31 128 LEU A C 1
ATOM 989 O O . LEU A 1 128 ? -25.977 0.128 -12.528 1.00 58.31 128 LEU A O 1
ATOM 993 N N . ASP A 1 129 ? -23.804 -0.283 -12.108 1.00 69.75 129 ASP A N 1
ATOM 994 C CA . ASP A 1 129 ? -23.851 -0.172 -10.643 1.00 69.75 129 ASP A CA 1
ATOM 995 C C . ASP A 1 129 ? -23.664 1.266 -10.120 1.00 69.75 129 ASP A C 1
ATOM 997 O O . ASP A 1 129 ? -23.498 1.488 -8.920 1.00 69.75 129 ASP A O 1
ATOM 1001 N N . CYS A 1 130 ? -23.646 2.270 -11.000 1.00 73.25 130 CYS A N 1
ATOM 1002 C CA . CYS A 1 130 ? -23.675 3.660 -10.562 1.00 73.25 130 CYS A CA 1
ATOM 1003 C C . CYS A 1 130 ? -25.076 4.005 -10.047 1.00 73.25 130 CYS A C 1
ATOM 1005 O O . CYS A 1 130 ? -26.051 3.922 -10.789 1.00 73.25 130 CYS A O 1
ATOM 1007 N N . ILE A 1 131 ? -25.165 4.458 -8.795 1.00 78.31 131 ILE A N 1
ATOM 1008 C CA . ILE A 1 131 ? -26.377 5.092 -8.274 1.00 78.31 131 ILE A CA 1
ATOM 1009 C C . ILE A 1 131 ? -26.417 6.505 -8.873 1.00 78.31 131 ILE A C 1
ATOM 1011 O O . ILE A 1 131 ? -25.520 7.298 -8.568 1.00 78.31 131 ILE A O 1
ATOM 1015 N N . PRO A 1 132 ? -27.375 6.831 -9.760 1.00 79.00 132 PRO A N 1
ATOM 1016 C CA . PRO A 1 132 ? -27.502 8.188 -10.267 1.00 79.00 132 PRO A CA 1
ATOM 1017 C C . PRO A 1 132 ? -27.899 9.099 -9.105 1.00 79.00 132 PRO A C 1
ATOM 1019 O O . PRO A 1 132 ?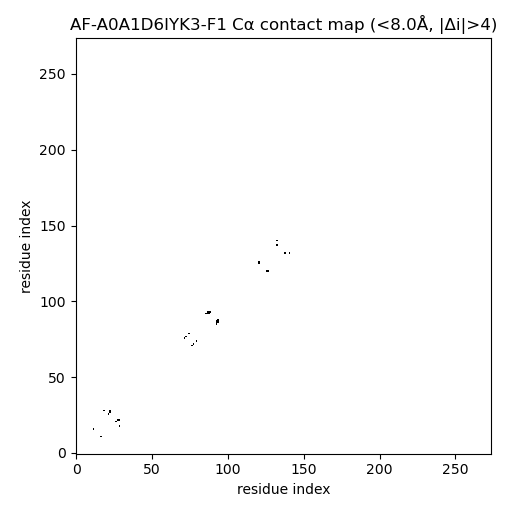 -28.843 8.806 -8.377 1.00 79.00 132 PRO A O 1
ATOM 1022 N N . VAL A 1 133 ? -27.151 10.184 -8.921 1.00 84.56 133 VAL A N 1
ATOM 1023 C CA . VAL A 1 133 ? -27.429 11.192 -7.896 1.00 84.56 133 VAL A CA 1
ATOM 1024 C C . VAL A 1 133 ? -27.566 12.532 -8.593 1.00 84.56 133 VAL A C 1
ATOM 1026 O O . VAL A 1 133 ? -26.638 12.986 -9.277 1.00 84.56 133 VAL A O 1
ATOM 1029 N N . GLU A 1 134 ? -28.728 13.155 -8.430 1.00 90.62 134 GLU A N 1
ATOM 1030 C CA . GLU A 1 134 ? -29.017 14.484 -8.945 1.00 90.62 134 GLU A CA 1
ATOM 1031 C C . GLU A 1 134 ? -27.985 15.483 -8.411 1.00 90.62 134 GLU A C 1
ATOM 1033 O O . GLU A 1 134 ? -27.524 15.386 -7.271 1.00 90.62 134 GLU A O 1
ATOM 1038 N N . ALA A 1 135 ? -27.607 16.461 -9.239 1.00 89.81 135 ALA A N 1
ATOM 1039 C CA . ALA A 1 135 ? -26.515 17.389 -8.931 1.00 89.81 135 ALA A CA 1
ATOM 1040 C C . ALA A 1 135 ? -26.693 18.118 -7.583 1.00 89.81 135 ALA A C 1
ATOM 1042 O O . ALA A 1 135 ? -25.713 18.415 -6.904 1.00 89.81 135 ALA A O 1
ATOM 1043 N N . GLU A 1 136 ? -27.938 18.352 -7.169 1.00 92.19 136 GLU A N 1
ATOM 1044 C CA . GLU A 1 136 ? -28.294 18.978 -5.893 1.00 92.19 136 GLU A CA 1
ATOM 1045 C C . GLU A 1 136 ? -27.985 18.113 -4.658 1.00 92.19 136 GLU A C 1
ATOM 1047 O O . GLU A 1 136 ? -27.677 18.652 -3.594 1.00 92.19 136 GLU A O 1
ATOM 1052 N N . TYR A 1 137 ? -27.970 16.785 -4.802 1.00 92.75 137 TYR A N 1
ATOM 1053 C CA . TYR A 1 137 ? -27.731 15.840 -3.707 1.00 92.75 137 TYR A CA 1
ATOM 1054 C C . TYR A 1 137 ? -26.315 15.253 -3.698 1.00 92.75 137 TYR A C 1
ATOM 1056 O O . TYR A 1 137 ? -25.920 14.620 -2.719 1.00 92.75 137 TYR A O 1
ATOM 1064 N N . GLN A 1 138 ? -25.503 15.496 -4.733 1.00 92.44 138 GLN A N 1
ATOM 1065 C CA . GLN A 1 138 ? -24.161 14.905 -4.860 1.00 92.44 138 GLN A CA 1
ATOM 1066 C C . GLN A 1 138 ? -23.243 15.197 -3.669 1.00 92.44 138 GLN A C 1
ATOM 1068 O O . GLN A 1 138 ? -22.501 14.316 -3.234 1.00 92.44 138 GLN A O 1
ATOM 1073 N N . LYS A 1 139 ? -23.306 16.413 -3.111 1.00 94.62 139 LYS A N 1
ATOM 1074 C CA . LYS A 1 139 ? -22.516 16.783 -1.928 1.00 94.62 139 LYS A CA 1
ATOM 1075 C C . LYS A 1 139 ? -22.941 15.988 -0.691 1.00 94.62 139 LYS A C 1
ATOM 1077 O O . LYS A 1 139 ? -22.101 15.455 0.020 1.00 94.62 139 LYS A O 1
ATOM 1082 N N . GLN A 1 140 ? -24.244 15.892 -0.451 1.00 95.44 140 GLN A N 1
ATOM 1083 C CA . GLN A 1 140 ? -24.785 15.172 0.705 1.00 95.44 140 GLN A CA 1
ATOM 1084 C C . GLN A 1 140 ? -24.506 13.670 0.588 1.00 95.44 140 GLN A C 1
ATOM 1086 O O . GLN A 1 140 ? -24.172 13.013 1.571 1.00 95.44 140 GLN A O 1
ATOM 1091 N N . PHE A 1 141 ? -24.587 13.132 -0.630 1.00 93.44 141 PHE A N 1
ATOM 1092 C CA . PHE A 1 141 ? -24.305 11.732 -0.907 1.00 93.44 141 PHE A CA 1
ATOM 1093 C C . PHE A 1 141 ? -22.822 11.380 -0.725 1.00 93.44 141 PHE A C 1
ATOM 1095 O O . PHE A 1 141 ? -22.512 10.346 -0.137 1.00 93.44 141 PHE A O 1
ATOM 1102 N N . SER A 1 142 ? -21.891 12.234 -1.165 1.00 93.62 142 SER A N 1
ATOM 1103 C CA . SER A 1 142 ? -20.457 11.993 -0.957 1.00 93.62 142 SER A CA 1
ATOM 1104 C C . SER A 1 142 ? -20.050 12.116 0.515 1.00 93.62 142 SER A C 1
ATOM 1106 O O . SER A 1 142 ? -19.264 11.301 0.998 1.00 93.62 142 SER A O 1
ATOM 1108 N N . GLU A 1 143 ? -20.639 13.061 1.255 1.00 96.06 143 GLU A N 1
ATOM 1109 C CA . GLU A 1 143 ? -20.482 13.169 2.710 1.00 96.06 143 GLU A CA 1
ATOM 1110 C C . GLU A 1 143 ? -21.020 11.921 3.431 1.00 96.06 143 GLU A C 1
ATOM 1112 O O . GLU A 1 143 ? -20.348 11.379 4.314 1.00 96.06 143 GLU A O 1
ATOM 1117 N N . LEU A 1 144 ? -22.191 11.416 3.025 1.00 95.94 144 LEU A N 1
ATOM 1118 C CA . LEU A 1 144 ? -22.770 10.184 3.563 1.00 95.94 144 LEU A CA 1
ATOM 1119 C C . LEU A 1 144 ? -21.882 8.969 3.282 1.00 95.94 144 LEU A C 1
ATOM 1121 O O . LEU A 1 1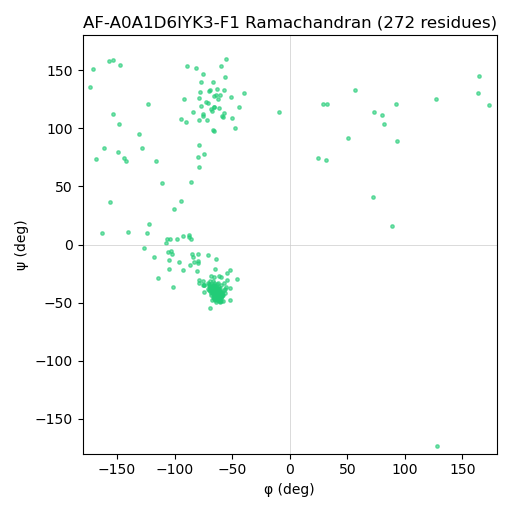44 ? -21.656 8.172 4.188 1.00 95.94 144 LEU A O 1
ATOM 1125 N N . LEU A 1 145 ? -21.358 8.832 2.061 1.00 94.31 145 LEU A N 1
ATOM 1126 C CA . LEU A 1 145 ? -20.455 7.737 1.704 1.00 94.31 145 LEU A CA 1
ATOM 1127 C C . LEU A 1 145 ? -19.166 7.772 2.525 1.00 94.31 145 LEU A C 1
ATOM 1129 O O . LEU A 1 145 ? -18.731 6.734 3.021 1.00 94.31 145 LEU A O 1
ATOM 1133 N N . LEU A 1 146 ? -18.573 8.954 2.709 1.00 92.56 146 LEU A N 1
ATOM 1134 C CA . LEU A 1 146 ? -17.361 9.098 3.512 1.00 92.56 146 LEU A CA 1
ATOM 1135 C C . LEU A 1 146 ? -17.621 8.734 4.980 1.00 92.56 146 LEU A C 1
ATOM 1137 O O . LEU A 1 146 ? -16.822 8.029 5.599 1.00 92.56 146 LEU A O 1
ATOM 1141 N N . LYS A 1 147 ? -18.768 9.159 5.518 1.00 95.44 147 LYS A N 1
ATOM 1142 C CA . LYS A 1 147 ? -19.192 8.810 6.875 1.00 95.44 147 LYS A CA 1
ATOM 1143 C C . LYS A 1 147 ? -19.455 7.311 7.023 1.00 95.44 147 LYS A C 1
ATOM 1145 O O . LYS A 1 147 ? -18.910 6.691 7.927 1.00 95.44 147 LYS A O 1
ATOM 1150 N N . ALA A 1 148 ? -20.204 6.716 6.099 1.00 95.44 148 ALA A N 1
ATOM 1151 C CA . ALA A 1 148 ? -20.500 5.288 6.100 1.00 95.44 148 ALA A CA 1
ATOM 1152 C C . ALA A 1 148 ? -19.228 4.432 5.992 1.00 95.44 148 ALA A C 1
ATOM 1154 O O . ALA A 1 148 ? -19.120 3.414 6.669 1.00 95.44 148 ALA A O 1
ATOM 1155 N N . ALA A 1 149 ? -18.241 4.852 5.194 1.00 93.62 149 ALA A N 1
ATOM 1156 C CA . ALA A 1 149 ? -16.954 4.167 5.100 1.00 93.62 149 ALA A CA 1
ATOM 1157 C C . ALA A 1 149 ? -16.179 4.213 6.429 1.00 93.62 149 ALA A C 1
ATOM 1159 O O . ALA A 1 149 ? -15.635 3.196 6.863 1.00 93.62 149 ALA A O 1
ATOM 1160 N N . SER A 1 150 ? -16.169 5.369 7.101 1.00 92.75 150 SER A N 1
ATOM 1161 C CA . SER A 1 150 ? -15.570 5.514 8.433 1.00 92.75 150 SER A CA 1
ATOM 1162 C C . SER A 1 150 ? -16.277 4.640 9.474 1.00 92.75 150 SER A C 1
ATOM 1164 O O . SER A 1 150 ? -15.622 3.919 10.229 1.00 92.75 150 SER A O 1
ATOM 1166 N N . ASP A 1 151 ? -17.610 4.666 9.490 1.00 94.88 151 ASP A N 1
ATOM 1167 C CA . ASP A 1 151 ? -18.432 3.890 10.421 1.00 94.88 151 ASP A CA 1
ATOM 1168 C C . ASP A 1 151 ? -18.270 2.380 10.181 1.00 94.88 151 ASP A C 1
ATOM 1170 O O . ASP A 1 151 ? -18.173 1.608 11.134 1.00 94.88 151 ASP A O 1
ATOM 1174 N N . TYR A 1 152 ? -18.149 1.945 8.921 1.00 92.12 152 TYR A N 1
ATOM 1175 C CA . TYR A 1 152 ? -17.856 0.553 8.572 1.00 92.12 152 TYR A CA 1
ATOM 1176 C C . TYR A 1 152 ? -16.468 0.111 9.060 1.00 92.12 152 TYR A C 1
ATOM 1178 O O . TYR A 1 152 ? -16.313 -1.009 9.552 1.00 92.12 152 TYR A O 1
ATOM 1186 N N . GLY A 1 153 ? -15.462 0.988 8.974 1.00 89.00 153 GLY A N 1
ATOM 1187 C CA . GLY A 1 153 ? -14.132 0.738 9.533 1.00 89.00 153 GLY A CA 1
ATOM 1188 C C . GLY A 1 153 ? -14.165 0.549 11.053 1.00 89.00 153 GLY A C 1
ATOM 1189 O O . GLY A 1 153 ? -13.624 -0.433 11.564 1.00 89.00 153 GLY A O 1
ATOM 1190 N N . ALA A 1 154 ? -14.866 1.435 11.770 1.00 90.50 154 ALA A N 1
ATOM 1191 C CA . ALA A 1 154 ? -15.057 1.324 13.217 1.00 90.50 154 ALA A CA 1
ATOM 1192 C C . ALA A 1 154 ? -15.828 0.050 13.596 1.00 90.50 154 ALA A C 1
ATOM 1194 O O . ALA A 1 154 ? -15.408 -0.690 14.485 1.00 90.50 154 ALA A O 1
ATOM 1195 N N . LEU A 1 155 ? -16.911 -0.254 12.874 1.00 91.00 155 LEU A N 1
ATOM 1196 C CA . LEU A 1 155 ? -17.692 -1.467 13.085 1.00 91.00 155 LEU A CA 1
ATOM 1197 C C . LEU A 1 155 ? -16.835 -2.718 12.877 1.00 91.00 155 LEU A C 1
ATOM 1199 O O . LEU A 1 155 ? -16.865 -3.608 13.718 1.00 91.00 155 LEU A O 1
ATOM 1203 N N . THR A 1 156 ? -16.033 -2.768 11.811 1.00 90.38 156 THR A N 1
ATOM 1204 C CA . THR A 1 156 ? -15.125 -3.891 11.525 1.00 90.38 156 THR A CA 1
ATOM 1205 C C . THR A 1 156 ? -14.128 -4.113 12.663 1.00 90.38 156 THR A C 1
ATOM 1207 O O . THR A 1 156 ? -13.902 -5.256 13.056 1.00 90.38 156 THR A O 1
ATOM 1210 N N . ALA A 1 157 ? -13.578 -3.042 13.244 1.00 87.62 157 ALA A N 1
ATOM 1211 C CA . ALA A 1 157 ? -12.707 -3.146 14.414 1.00 87.62 157 ALA A CA 1
ATOM 1212 C C . ALA A 1 157 ? -13.453 -3.700 15.644 1.00 87.62 157 ALA A C 1
ATOM 1214 O O . ALA A 1 157 ? -12.915 -4.535 16.370 1.00 87.62 157 ALA A O 1
ATOM 1215 N N . SER A 1 158 ? -14.711 -3.300 15.846 1.00 87.88 158 SER A N 1
ATOM 1216 C CA . SER A 1 158 ? -15.548 -3.763 16.960 1.00 87.88 158 SER A CA 1
ATOM 1217 C C . SER A 1 158 ? -16.182 -5.145 16.753 1.00 87.88 158 SER A C 1
ATOM 1219 O O . SER A 1 158 ? -16.622 -5.753 17.728 1.00 87.88 158 SER A O 1
ATOM 1221 N N . VAL A 1 159 ? -16.224 -5.692 15.530 1.00 90.81 159 VAL A N 1
ATOM 1222 C CA . VAL A 1 159 ? -16.776 -7.037 15.252 1.00 90.81 159 VAL A CA 1
ATOM 1223 C C . VAL A 1 159 ? -16.088 -8.106 16.103 1.00 90.81 159 VAL A C 1
ATOM 1225 O O . VAL A 1 159 ? -16.761 -9.011 16.594 1.00 90.81 159 VAL A O 1
ATOM 1228 N N . GLY A 1 160 ? -14.779 -7.982 16.344 1.00 86.31 160 GLY A N 1
ATOM 1229 C CA . GLY A 1 160 ? -14.048 -8.896 17.225 1.00 86.31 160 GLY A CA 1
ATOM 1230 C C . GLY A 1 160 ? -14.555 -8.869 18.672 1.00 86.31 160 GLY A C 1
ATOM 1231 O O . GLY A 1 160 ? -14.677 -9.920 19.301 1.00 86.31 160 GLY A O 1
ATOM 1232 N N . ASP A 1 161 ? -14.924 -7.694 19.181 1.00 88.44 161 ASP A N 1
ATOM 1233 C CA . ASP A 1 161 ? -15.464 -7.527 20.534 1.00 88.44 161 ASP A CA 1
ATOM 1234 C C . ASP A 1 161 ? -16.914 -8.036 20.628 1.00 88.44 161 ASP A C 1
ATOM 1236 O O . ASP A 1 161 ? -17.302 -8.667 21.617 1.00 88.44 161 ASP A O 1
ATOM 1240 N N . PHE A 1 162 ? -17.710 -7.867 19.565 1.00 86.31 162 PHE A N 1
ATOM 1241 C CA . PHE A 1 162 ? -19.041 -8.476 19.464 1.00 86.31 162 PHE A CA 1
ATOM 1242 C C . PHE A 1 162 ? -18.970 -10.004 19.416 1.00 86.31 162 PHE A C 1
ATOM 1244 O O . PHE A 1 162 ? -19.700 -10.678 20.138 1.00 86.31 162 PHE A O 1
ATOM 1251 N N . GLN A 1 163 ? -18.069 -10.568 18.613 1.00 86.56 163 GLN A N 1
ATOM 1252 C CA . GLN A 1 163 ? -17.856 -12.015 18.568 1.00 86.56 163 GLN A CA 1
ATOM 1253 C C . GLN A 1 163 ? -17.370 -12.550 19.913 1.00 86.56 163 GLN A C 1
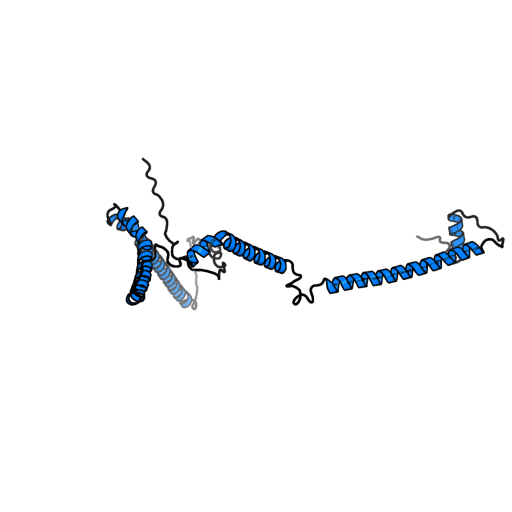ATOM 1255 O O . GLN A 1 163 ? -17.855 -13.578 20.383 1.00 86.56 163 GLN A O 1
ATOM 1260 N N . TRP A 1 164 ? -16.445 -11.841 20.558 1.00 82.88 164 TRP A N 1
ATOM 1261 C CA . TRP A 1 164 ? -15.984 -12.189 21.893 1.00 82.88 164 TRP A CA 1
ATOM 1262 C C . TRP A 1 164 ? -17.139 -12.184 22.905 1.00 82.88 164 TRP A C 1
ATOM 1264 O O . TRP A 1 164 ? -17.328 -13.181 23.597 1.00 82.88 164 TRP A O 1
ATOM 1274 N N . SER A 1 165 ? -17.963 -11.133 22.938 1.00 81.19 165 SER A N 1
ATOM 1275 C CA . SER A 1 165 ? -19.098 -11.043 23.869 1.00 81.19 165 SER A CA 1
ATOM 1276 C C . SER A 1 165 ? -20.202 -12.069 23.588 1.00 81.19 165 SER A C 1
ATOM 1278 O O . SER A 1 165 ? -20.780 -12.597 24.532 1.00 81.19 165 SER A O 1
ATOM 1280 N N . GLN A 1 166 ? -20.466 -12.423 22.324 1.00 81.12 166 GLN A N 1
ATOM 1281 C CA . GLN A 1 166 ? -21.412 -13.497 21.991 1.00 81.12 166 GLN A CA 1
ATOM 1282 C C . GLN A 1 166 ? -20.907 -14.891 22.378 1.00 81.12 166 GLN A C 1
ATOM 1284 O O . GLN A 1 166 ? -21.695 -15.747 22.789 1.00 81.12 166 GLN A O 1
ATOM 1289 N N . ASN A 1 167 ? -19.603 -15.131 22.244 1.00 81.00 167 ASN A N 1
ATOM 1290 C CA . ASN A 1 167 ? -18.987 -16.405 22.611 1.00 81.00 167 ASN A CA 1
ATOM 1291 C C . ASN A 1 167 ? -18.751 -16.528 24.121 1.00 81.00 167 ASN A C 1
ATOM 1293 O O . ASN A 1 167 ? -18.513 -17.628 24.625 1.00 81.00 167 ASN A O 1
ATOM 1297 N N . PHE A 1 168 ? -18.842 -15.422 24.856 1.00 72.44 168 PHE A N 1
ATOM 1298 C CA . PHE A 1 168 ? -18.675 -15.401 26.295 1.00 72.44 168 PHE A CA 1
ATOM 1299 C C . PHE A 1 168 ? -19.950 -15.897 26.994 1.00 72.44 168 PHE A C 1
ATOM 1301 O O . PHE A 1 168 ? -20.983 -15.233 27.019 1.00 72.44 168 PHE A O 1
ATOM 1308 N N . ARG A 1 169 ? -19.884 -17.109 27.553 1.00 76.56 169 ARG A N 1
ATOM 1309 C CA . ARG A 1 169 ? -20.996 -17.766 28.272 1.00 76.56 169 ARG A CA 1
ATOM 1310 C C . ARG A 1 169 ? -20.842 -17.722 29.794 1.00 76.56 169 ARG A C 1
ATOM 1312 O O . ARG A 1 169 ? -21.725 -18.184 30.511 1.00 76.56 169 ARG A O 1
ATOM 1319 N N . GLU A 1 170 ? -19.711 -17.229 30.284 1.00 75.81 170 GLU A N 1
ATOM 1320 C CA . GLU A 1 170 ? -19.330 -17.293 31.694 1.00 75.81 170 GLU A CA 1
ATOM 1321 C C . GLU A 1 170 ? -19.849 -16.075 32.471 1.00 75.81 170 GLU A C 1
ATOM 1323 O O . GLU A 1 170 ? -20.091 -15.005 31.916 1.00 75.81 170 GLU A O 1
ATOM 1328 N N . SER A 1 171 ? -20.054 -16.231 33.780 1.00 77.25 171 SER A N 1
ATOM 1329 C CA . SER A 1 171 ? -20.498 -15.120 34.627 1.00 77.25 171 SER A CA 1
ATOM 1330 C C . SER A 1 171 ? -19.402 -14.045 34.717 1.00 77.25 171 SER A C 1
ATOM 1332 O O . SER A 1 171 ? -18.233 -14.402 34.893 1.00 77.25 171 SER A O 1
ATOM 1334 N N . PRO A 1 172 ? -19.736 -12.737 34.691 1.00 71.25 172 PRO A N 1
ATOM 1335 C CA . PRO A 1 172 ? -18.766 -11.645 34.846 1.00 71.25 172 PRO A CA 1
ATOM 1336 C C . PRO A 1 172 ? -17.859 -11.762 36.084 1.00 71.25 172 PRO A C 1
ATOM 1338 O O . PRO A 1 172 ? -16.760 -11.213 36.100 1.00 71.25 172 PRO A O 1
ATOM 1341 N N . ALA A 1 173 ? -18.280 -12.515 37.106 1.00 78.81 173 ALA A N 1
ATOM 1342 C CA . ALA A 1 173 ? -17.481 -12.807 38.295 1.00 78.81 173 ALA A CA 1
ATOM 1343 C C . ALA A 1 173 ? -16.158 -13.547 37.993 1.00 78.81 173 ALA A C 1
ATOM 1345 O O . ALA A 1 173 ? -15.181 -13.352 38.713 1.00 78.81 173 ALA A O 1
ATOM 1346 N N . VAL A 1 174 ? -16.086 -14.334 36.909 1.00 81.31 174 VAL A N 1
ATOM 1347 C CA . VAL A 1 174 ? -14.870 -15.071 36.504 1.00 81.31 174 VAL A CA 1
ATOM 1348 C C . VAL A 1 174 ? -13.719 -14.114 36.163 1.00 81.31 174 VAL A C 1
ATOM 1350 O O . VAL A 1 174 ? -12.564 -14.386 36.496 1.00 81.31 174 VAL A O 1
ATOM 1353 N N . TRP A 1 175 ? -14.022 -12.943 35.591 1.00 77.12 175 TRP A N 1
ATOM 1354 C CA . TRP A 1 175 ? -13.022 -11.900 35.330 1.00 77.12 175 TRP A CA 1
ATOM 1355 C C . TRP A 1 175 ? -12.454 -11.310 36.615 1.00 77.12 175 TRP A C 1
ATOM 1357 O O . TRP A 1 175 ? -11.264 -11.014 36.676 1.00 77.12 175 TRP A O 1
ATOM 1367 N N . GLY A 1 176 ? -13.281 -11.176 37.654 1.00 81.56 176 GLY A N 1
ATOM 1368 C CA . GLY A 1 176 ? -12.831 -10.709 38.962 1.00 81.56 176 GLY A CA 1
ATOM 1369 C C . GLY A 1 176 ? -11.759 -11.621 39.558 1.00 81.56 176 GLY A C 1
ATOM 1370 O O . GLY A 1 176 ? -10.760 -11.131 40.076 1.00 81.56 176 GLY A O 1
ATOM 1371 N N . GLU A 1 177 ? -11.927 -12.938 39.425 1.00 83.25 177 GLU A N 1
ATOM 1372 C CA . GLU A 1 177 ? -10.939 -13.938 39.847 1.00 83.25 177 GLU A CA 1
ATOM 1373 C C . GLU A 1 177 ? -9.667 -13.883 38.987 1.00 83.25 177 GLU A C 1
ATOM 1375 O O . GLU A 1 177 ? -8.560 -13.832 39.521 1.00 83.25 177 GLU A O 1
ATOM 1380 N N . MET A 1 178 ? -9.818 -13.838 37.658 1.00 84.88 178 MET A N 1
ATOM 1381 C CA . MET A 1 178 ? -8.699 -13.870 36.708 1.00 84.88 178 MET A CA 1
ATOM 1382 C C . MET A 1 178 ? -7.844 -12.599 36.739 1.00 84.88 178 MET A C 1
ATOM 1384 O O . MET A 1 178 ? -6.631 -12.667 36.549 1.00 84.88 178 MET A O 1
ATOM 1388 N N . LEU A 1 179 ? -8.458 -11.441 36.989 1.00 88.56 179 LEU A N 1
ATOM 1389 C CA . LEU A 1 179 ? -7.766 -10.156 37.067 1.00 88.56 179 LEU A CA 1
ATOM 1390 C C . LEU A 1 179 ? -7.209 -9.864 38.462 1.00 88.56 179 LEU A C 1
ATOM 1392 O O . LEU A 1 179 ? -6.317 -9.026 38.578 1.00 88.56 179 LEU A O 1
ATOM 1396 N N . ARG A 1 180 ? -7.666 -10.554 39.517 1.00 89.38 180 ARG A N 1
ATOM 1397 C CA . ARG A 1 180 ? -7.184 -10.347 40.896 1.00 89.38 180 ARG A CA 1
ATOM 1398 C C . ARG A 1 180 ? -5.652 -10.394 41.055 1.00 89.38 180 ARG A C 1
ATOM 1400 O O . ARG A 1 180 ? -5.135 -9.596 41.843 1.00 89.38 180 ARG A O 1
ATOM 1407 N N . PRO A 1 181 ? -4.898 -11.258 40.344 1.00 94.62 181 PRO A N 1
ATOM 1408 C CA . PRO A 1 181 ? -3.441 -11.272 40.429 1.00 94.62 181 PRO A CA 1
ATOM 1409 C C . PRO A 1 181 ? -2.775 -9.962 39.986 1.00 94.62 181 PRO A C 1
ATOM 1411 O O . PRO A 1 181 ? -1.697 -9.652 40.481 1.00 94.62 181 PRO A O 1
ATOM 1414 N N . ILE A 1 182 ? -3.396 -9.168 39.103 1.00 94.69 182 ILE A N 1
ATOM 1415 C CA . ILE A 1 182 ? -2.791 -7.938 38.567 1.00 94.69 182 ILE A CA 1
ATOM 1416 C C . ILE A 1 182 ? -2.678 -6.849 39.654 1.00 94.69 182 ILE A C 1
ATOM 1418 O O . ILE A 1 182 ? -1.557 -6.405 39.917 1.00 94.69 182 ILE A O 1
ATOM 1422 N N . PRO A 1 183 ? -3.759 -6.444 40.360 1.00 94.44 183 PRO A N 1
ATOM 1423 C CA . PRO A 1 183 ? -3.635 -5.530 41.496 1.00 94.44 183 PRO A CA 1
ATOM 1424 C C . PRO A 1 183 ? -2.746 -6.077 42.615 1.00 94.44 183 PRO A C 1
ATOM 1426 O O . PRO A 1 183 ? -2.027 -5.307 43.247 1.00 94.44 183 PRO A O 1
ATOM 1429 N N . ALA A 1 184 ? -2.764 -7.393 42.855 1.00 95.00 184 ALA A N 1
ATOM 1430 C CA . ALA A 1 184 ? -1.917 -8.016 43.869 1.00 95.00 184 ALA A CA 1
ATOM 1431 C C . ALA A 1 184 ? -0.422 -7.894 43.523 1.00 95.00 184 ALA A C 1
ATOM 1433 O O . ALA A 1 184 ? 0.375 -7.503 44.378 1.00 95.00 184 ALA A O 1
ATOM 1434 N N . ALA A 1 185 ? -0.049 -8.159 42.268 1.00 96.62 185 ALA A N 1
ATOM 1435 C CA . ALA A 1 185 ? 1.314 -7.993 41.776 1.00 96.62 185 ALA A CA 1
ATOM 1436 C C . ALA A 1 185 ? 1.757 -6.525 41.849 1.00 96.62 185 ALA A C 1
ATOM 1438 O O . ALA A 1 185 ? 2.816 -6.241 42.406 1.00 96.62 185 ALA A O 1
ATOM 1439 N N . LEU A 1 186 ? 0.921 -5.583 41.399 1.00 96.81 186 LEU A N 1
ATOM 1440 C CA . LEU A 1 186 ? 1.221 -4.150 41.497 1.00 96.81 186 LEU A CA 1
ATOM 1441 C C . LEU A 1 186 ? 1.415 -3.702 42.949 1.00 96.81 186 LEU A C 1
ATOM 1443 O O . LEU A 1 186 ? 2.402 -3.042 43.263 1.00 96.81 186 LEU A O 1
ATOM 1447 N N . ALA A 1 187 ? 0.531 -4.120 43.856 1.00 96.56 187 ALA A N 1
ATOM 1448 C CA . ALA A 1 187 ? 0.671 -3.824 45.278 1.00 96.56 187 ALA A CA 1
ATOM 1449 C C . ALA A 1 187 ? 1.944 -4.442 45.880 1.00 96.56 187 ALA A C 1
ATOM 1451 O O . ALA A 1 187 ? 2.541 -3.856 46.784 1.00 96.56 187 ALA A O 1
ATOM 1452 N N . SER A 1 188 ? 2.373 -5.612 45.397 1.00 96.88 188 SER A N 1
ATOM 1453 C CA . SER A 1 188 ? 3.644 -6.212 45.807 1.00 96.88 188 SER A CA 1
ATOM 1454 C C . SER A 1 188 ? 4.837 -5.378 45.330 1.00 96.88 188 SER A C 1
ATOM 1456 O O . SER A 1 188 ? 5.705 -5.069 46.142 1.00 96.88 188 SER A O 1
ATOM 1458 N N . CYS A 1 189 ? 4.840 -4.918 44.073 1.00 97.12 189 CYS A N 1
ATOM 1459 C CA . CYS A 1 189 ? 5.875 -4.036 43.534 1.00 97.12 189 CYS A CA 1
ATOM 1460 C C . CYS A 1 189 ? 5.974 -2.733 44.335 1.00 97.12 189 CYS A C 1
ATOM 1462 O O . CYS A 1 189 ? 7.078 -2.320 44.689 1.00 97.12 189 CYS A O 1
ATOM 1464 N N . THR A 1 190 ? 4.835 -2.128 44.690 1.00 97.31 190 THR A N 1
ATOM 1465 C CA . THR A 1 190 ? 4.800 -0.929 45.539 1.00 97.31 190 THR A CA 1
ATOM 1466 C C . THR A 1 190 ? 5.419 -1.195 46.909 1.00 97.31 190 THR A C 1
ATOM 1468 O O . THR A 1 190 ? 6.312 -0.461 47.324 1.00 97.31 190 THR A O 1
ATOM 1471 N N . ARG A 1 191 ? 5.033 -2.284 47.587 1.00 96.69 191 ARG A N 1
ATOM 1472 C CA . ARG A 1 191 ? 5.613 -2.644 48.893 1.00 96.69 191 ARG A CA 1
ATOM 1473 C C . ARG A 1 191 ? 7.111 -2.934 48.815 1.00 96.69 191 ARG A C 1
ATOM 1475 O O . ARG A 1 191 ? 7.850 -2.539 49.712 1.00 96.69 191 ARG A O 1
ATOM 1482 N N . PHE A 1 192 ? 7.576 -3.589 47.750 1.00 97.31 192 PHE A N 1
ATOM 1483 C CA . PHE A 1 192 ? 9.007 -3.795 47.516 1.00 97.31 192 PHE A CA 1
ATOM 1484 C C . PHE A 1 192 ? 9.747 -2.465 47.353 1.00 97.31 192 PHE A C 1
ATOM 1486 O O . PHE A 1 192 ? 10.801 -2.271 47.958 1.00 97.31 192 PHE A O 1
ATOM 1493 N N . PHE A 1 193 ? 9.190 -1.530 46.583 1.00 97.31 193 PHE A N 1
ATOM 1494 C CA . PHE A 1 193 ? 9.777 -0.205 46.401 1.00 97.31 193 PHE A CA 1
ATOM 1495 C C . PHE A 1 193 ? 9.832 0.596 47.711 1.00 97.31 193 PHE A C 1
ATOM 1497 O O . PHE A 1 193 ? 10.853 1.221 48.014 1.00 97.31 193 PHE A O 1
ATOM 1504 N N . GLU A 1 194 ? 8.764 0.550 48.508 1.00 97.69 194 GLU A N 1
ATOM 1505 C CA . GLU A 1 194 ? 8.704 1.183 49.828 1.00 97.69 194 GLU A CA 1
ATOM 1506 C C . GLU A 1 194 ? 9.743 0.587 50.783 1.00 97.69 194 GLU A C 1
ATOM 1508 O O . GLU A 1 194 ? 10.506 1.331 51.399 1.00 97.69 194 GLU A O 1
ATOM 1513 N N . ALA A 1 195 ? 9.849 -0.744 50.850 1.00 97.94 195 ALA A N 1
ATOM 1514 C CA . ALA A 1 195 ? 10.832 -1.433 51.685 1.00 97.94 195 ALA A CA 1
ATOM 1515 C C . ALA A 1 195 ? 12.277 -1.086 51.285 1.00 97.94 195 ALA A C 1
ATOM 1517 O O . ALA A 1 195 ? 13.104 -0.765 52.140 1.00 97.94 195 ALA A O 1
ATOM 1518 N N . MET A 1 196 ? 12.574 -1.078 49.982 1.00 97.38 196 MET A N 1
ATOM 1519 C CA . MET A 1 196 ? 13.883 -0.677 49.456 1.00 97.38 196 MET A CA 1
ATOM 1520 C C . MET A 1 196 ? 14.201 0.788 49.764 1.00 97.38 196 MET A C 1
ATOM 1522 O O . MET A 1 196 ? 15.343 1.131 50.079 1.00 97.38 196 MET A O 1
ATOM 1526 N N . SER A 1 197 ? 13.196 1.661 49.700 1.00 97.00 197 SER A N 1
ATOM 1527 C CA . SER A 1 197 ? 13.359 3.071 50.040 1.00 97.00 197 SER A CA 1
ATOM 1528 C C . SER A 1 197 ? 13.612 3.264 51.537 1.00 97.00 197 SER A C 1
ATOM 1530 O O . SER A 1 197 ? 14.555 3.964 51.895 1.00 97.00 197 SER A O 1
ATOM 1532 N N . ALA A 1 198 ? 12.875 2.573 52.412 1.00 96.88 198 ALA A N 1
ATOM 1533 C CA . ALA A 1 198 ? 13.098 2.600 53.858 1.00 96.88 198 ALA A CA 1
ATOM 1534 C C . ALA A 1 198 ? 14.482 2.049 54.259 1.00 96.88 198 ALA A C 1
ATOM 1536 O O . ALA A 1 198 ? 15.148 2.601 55.138 1.00 96.88 198 ALA A O 1
ATOM 1537 N N . MET A 1 199 ? 14.953 0.990 53.591 1.00 97.25 199 MET A N 1
ATOM 1538 C CA . MET A 1 199 ? 16.300 0.448 53.800 1.00 97.25 199 MET A CA 1
ATOM 1539 C C . MET A 1 199 ? 17.382 1.469 53.428 1.00 97.25 199 MET A C 1
ATOM 1541 O O . MET A 1 199 ? 18.331 1.669 54.188 1.00 97.25 199 MET A O 1
ATOM 1545 N N . ARG A 1 200 ? 17.228 2.155 52.289 1.00 96.25 200 ARG A N 1
ATOM 1546 C CA . ARG A 1 200 ? 18.156 3.212 51.861 1.00 96.25 200 ARG A CA 1
ATOM 1547 C C . ARG A 1 200 ? 18.186 4.378 52.852 1.00 96.25 200 ARG A C 1
ATOM 1549 O O . ARG A 1 200 ? 19.273 4.844 53.187 1.00 96.25 200 ARG A O 1
ATOM 1556 N N . GLU A 1 201 ? 17.031 4.803 53.364 1.00 95.19 201 GLU A N 1
ATOM 1557 C CA . GLU A 1 201 ? 16.971 5.843 54.401 1.00 95.19 201 GLU A CA 1
ATOM 1558 C C . GLU A 1 201 ? 17.648 5.397 55.703 1.00 95.19 201 GLU A C 1
ATOM 1560 O O . GLU A 1 201 ? 18.421 6.152 56.290 1.00 95.19 201 GLU A O 1
ATOM 1565 N N . SER A 1 202 ? 17.460 4.139 56.109 1.00 95.12 202 SER A N 1
ATOM 1566 C CA . SER A 1 202 ? 18.118 3.566 57.295 1.00 95.12 202 SER A CA 1
ATOM 1567 C C . SER A 1 202 ? 19.643 3.506 57.150 1.00 95.12 202 SER A C 1
ATOM 1569 O O . SER A 1 202 ? 20.387 3.725 58.103 1.00 95.12 202 SER A O 1
ATOM 1571 N N . PHE A 1 203 ? 20.141 3.236 55.944 1.00 94.81 203 PHE A N 1
ATOM 1572 C CA . PHE A 1 203 ? 21.575 3.282 55.673 1.00 94.81 203 PHE A CA 1
ATOM 1573 C C . PHE A 1 203 ? 22.112 4.721 55.669 1.00 94.81 203 PHE A C 1
ATOM 1575 O O . PHE A 1 203 ? 23.192 4.971 56.203 1.00 94.81 203 PHE A O 1
ATOM 1582 N N . SER A 1 204 ? 21.348 5.684 55.140 1.00 90.88 204 SER A N 1
ATOM 1583 C CA . SER A 1 204 ? 21.707 7.108 55.191 1.00 90.88 204 SER A CA 1
ATOM 1584 C C . SER A 1 204 ? 21.804 7.623 56.631 1.00 90.88 204 SER A C 1
ATOM 1586 O O . SER A 1 204 ? 22.760 8.322 56.977 1.00 90.88 204 SER A O 1
ATOM 1588 N N . THR A 1 205 ? 20.861 7.251 57.504 1.00 91.19 205 THR A N 1
ATOM 1589 C CA . THR A 1 205 ? 20.922 7.618 58.928 1.00 91.19 205 THR A CA 1
ATOM 1590 C C . THR A 1 205 ? 22.129 6.984 59.621 1.00 91.19 205 THR A C 1
ATOM 1592 O O . THR A 1 205 ? 22.856 7.691 60.321 1.00 91.19 205 THR A O 1
ATOM 1595 N N . LEU A 1 206 ? 22.424 5.703 59.366 1.00 91.12 206 LEU A N 1
ATOM 1596 C CA . LEU A 1 206 ? 23.630 5.041 59.881 1.00 91.12 206 LEU A CA 1
ATOM 1597 C C . LEU A 1 206 ? 24.923 5.713 59.404 1.00 91.12 206 LEU A C 1
ATOM 1599 O O . LEU A 1 206 ? 25.847 5.892 60.198 1.00 91.12 206 LEU A O 1
ATOM 1603 N N . GLN A 1 207 ? 25.001 6.119 58.136 1.00 87.44 207 GLN A N 1
ATOM 1604 C CA . GLN A 1 207 ? 26.159 6.851 57.623 1.00 87.44 207 GLN A CA 1
ATOM 1605 C C . GLN A 1 207 ? 26.332 8.204 58.316 1.00 87.44 207 GLN A C 1
ATOM 1607 O O . GLN A 1 207 ? 27.447 8.533 58.715 1.00 87.44 207 GLN A O 1
ATOM 1612 N N . LYS A 1 208 ? 25.250 8.965 58.528 1.00 85.31 208 LYS A N 1
ATOM 1613 C CA . LYS A 1 208 ? 25.305 10.239 59.267 1.00 85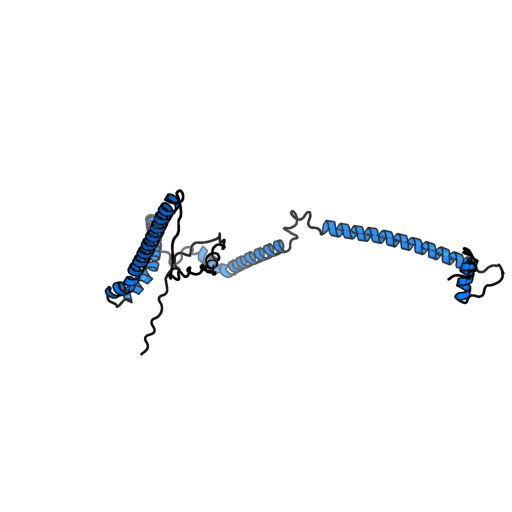.31 208 LYS A CA 1
ATOM 1614 C C . LYS A 1 208 ? 25.826 10.047 60.695 1.00 85.31 208 LYS A C 1
ATOM 1616 O O . LYS A 1 208 ? 26.675 10.819 61.132 1.00 85.31 208 LYS A O 1
ATOM 1621 N N . LEU A 1 209 ? 25.386 8.997 61.394 1.00 82.62 209 LEU A N 1
ATOM 1622 C CA . LEU A 1 209 ? 25.881 8.661 62.737 1.00 82.62 209 LEU A CA 1
ATOM 1623 C C . LEU A 1 209 ? 27.353 8.223 62.724 1.00 82.62 209 LEU A C 1
ATOM 1625 O O . LEU A 1 209 ? 28.129 8.622 63.587 1.00 82.62 209 LEU A O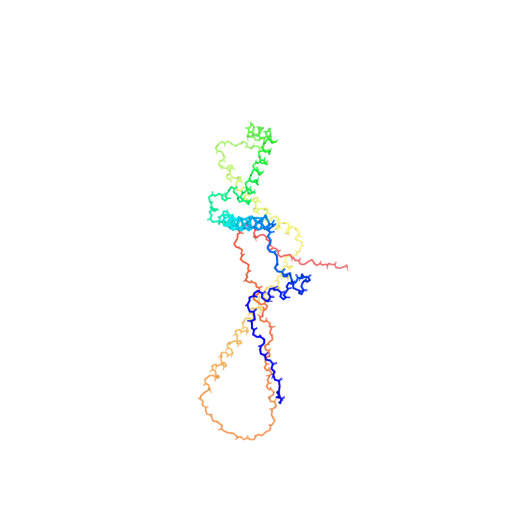 1
ATOM 1629 N N . ARG A 1 210 ? 27.767 7.432 61.728 1.00 74.31 210 ARG A N 1
ATOM 1630 C CA . ARG A 1 210 ? 29.159 6.983 61.578 1.00 74.31 210 ARG A CA 1
ATOM 1631 C C . ARG A 1 210 ? 30.109 8.143 61.273 1.00 74.31 210 ARG A C 1
ATOM 1633 O O . ARG A 1 210 ? 31.192 8.199 61.846 1.00 74.31 210 ARG A O 1
ATOM 1640 N N . VAL A 1 211 ? 29.711 9.072 60.408 1.00 65.12 211 VAL A N 1
ATOM 1641 C CA . VAL A 1 211 ? 30.528 10.241 60.047 1.00 65.12 211 VAL A CA 1
ATOM 1642 C C . VAL A 1 211 ? 30.530 11.290 61.170 1.00 65.12 211 VAL A C 1
ATOM 1644 O O . VAL A 1 211 ? 31.555 11.926 61.397 1.00 65.12 211 VAL A O 1
ATOM 1647 N N . GLY A 1 212 ? 29.447 11.409 61.948 1.00 54.53 212 GLY A N 1
ATOM 1648 C CA . GLY A 1 212 ? 29.362 12.302 63.113 1.00 54.53 212 GLY A CA 1
ATOM 1649 C C . GLY A 1 212 ? 30.186 11.880 64.342 1.00 54.53 212 GLY A C 1
ATOM 1650 O O . GLY A 1 212 ? 30.305 12.662 65.283 1.00 54.53 212 GLY A O 1
ATOM 1651 N N . HIS A 1 213 ? 30.770 10.675 64.354 1.00 52.19 213 HIS A N 1
ATOM 1652 C CA . HIS A 1 213 ? 31.540 10.133 65.486 1.00 52.19 213 HIS A CA 1
ATOM 1653 C C . HIS A 1 213 ? 32.989 9.754 65.134 1.00 52.19 213 HIS A C 1
ATOM 1655 O O . HIS A 1 213 ? 33.632 9.023 65.881 1.00 52.19 213 HIS A O 1
ATOM 1661 N N . SER A 1 214 ? 33.534 10.252 64.018 1.00 49.12 214 SER A N 1
ATOM 1662 C CA . SER A 1 214 ? 34.917 9.961 63.601 1.00 49.12 214 SER A CA 1
ATOM 1663 C C . SER A 1 214 ? 35.912 11.086 63.917 1.00 49.12 214 SER A C 1
ATOM 1665 O O . SER A 1 214 ? 36.911 11.260 63.221 1.00 49.12 214 SER A O 1
ATOM 1667 N N . SER A 1 215 ? 35.662 11.834 64.990 1.00 47.88 215 SER A N 1
ATOM 1668 C CA . SER A 1 215 ? 36.650 12.710 65.618 1.00 47.88 215 SER A CA 1
ATOM 1669 C C . SER A 1 215 ? 36.372 12.796 67.117 1.00 47.88 215 SER A C 1
ATOM 1671 O O . SER A 1 215 ? 35.730 13.745 67.548 1.00 47.88 215 SER A O 1
ATOM 1673 N N . LEU A 1 216 ? 36.785 11.782 67.891 1.00 43.12 216 LEU A N 1
ATOM 1674 C CA . LEU A 1 216 ? 37.297 11.911 69.268 1.00 43.12 216 LEU A CA 1
ATOM 1675 C C . LEU A 1 216 ? 37.535 10.537 69.934 1.00 43.12 216 LEU A C 1
ATOM 1677 O O . LEU A 1 216 ? 36.620 9.755 70.152 1.00 43.12 216 LEU A O 1
ATOM 1681 N N . SER A 1 217 ? 38.806 10.340 70.297 1.00 35.66 217 SER A N 1
ATOM 1682 C CA . SER A 1 217 ? 39.306 9.825 71.581 1.00 35.66 217 SER A CA 1
ATOM 1683 C C . SER A 1 217 ? 39.177 8.337 71.984 1.00 35.66 217 SER A C 1
ATOM 1685 O O . SER A 1 217 ? 38.120 7.877 72.390 1.00 35.66 217 SER A O 1
ATOM 1687 N N . ILE A 1 218 ? 40.363 7.709 72.076 1.00 39.62 218 ILE A N 1
ATOM 1688 C CA . ILE A 1 218 ? 40.967 7.132 73.305 1.00 39.62 218 ILE A CA 1
ATOM 1689 C C . ILE A 1 218 ? 40.482 5.740 73.796 1.00 39.62 218 ILE A C 1
ATOM 1691 O O . ILE A 1 218 ? 39.398 5.561 74.332 1.00 39.62 218 ILE A O 1
ATOM 1695 N N . THR A 1 219 ? 41.406 4.775 73.672 1.00 36.44 219 THR A N 1
ATOM 1696 C CA . THR A 1 219 ? 41.636 3.516 74.434 1.00 36.44 219 THR A CA 1
ATOM 1697 C C . THR A 1 219 ? 41.792 3.757 75.957 1.00 36.44 219 THR A C 1
ATOM 1699 O O . THR A 1 219 ? 42.241 4.859 76.270 1.00 36.44 219 THR A O 1
ATOM 1702 N N . PRO A 1 220 ? 41.607 2.795 76.913 1.00 45.88 220 PRO A N 1
ATOM 1703 C CA . PRO A 1 220 ? 42.317 1.495 76.905 1.00 45.88 220 PRO A CA 1
ATOM 1704 C C . PRO A 1 220 ? 41.677 0.252 77.589 1.00 45.88 220 PRO A C 1
ATOM 1706 O O . PRO A 1 220 ? 40.835 0.349 78.469 1.00 45.88 220 PRO A O 1
ATOM 1709 N N . SER A 1 221 ? 42.167 -0.917 77.143 1.00 37.88 221 SER A N 1
ATOM 1710 C CA . SER A 1 221 ? 42.534 -2.162 77.864 1.00 37.88 221 SER A CA 1
ATOM 1711 C C . SER A 1 221 ? 41.823 -2.545 79.177 1.00 37.88 221 SER A C 1
ATOM 1713 O O . SER A 1 221 ? 42.033 -1.866 80.174 1.00 37.88 221 SER A O 1
ATOM 1715 N N . ASP A 1 222 ? 41.161 -3.716 79.231 1.00 31.30 222 ASP A N 1
ATOM 1716 C CA . ASP A 1 222 ? 41.707 -4.932 79.885 1.00 31.30 222 ASP A CA 1
ATOM 1717 C C . ASP A 1 222 ? 40.854 -6.207 79.630 1.00 31.30 222 ASP A C 1
ATOM 1719 O O . ASP A 1 222 ? 39.647 -6.108 79.435 1.00 31.30 222 ASP A O 1
ATOM 1723 N N . SER A 1 223 ? 41.529 -7.369 79.630 1.00 37.16 223 SER A N 1
ATOM 1724 C CA . SER A 1 223 ? 41.097 -8.779 79.835 1.00 37.16 223 SER A CA 1
ATOM 1725 C C . SER A 1 223 ? 39.689 -9.223 79.366 1.00 37.16 223 SER A C 1
ATOM 1727 O O . SER A 1 223 ? 38.683 -8.732 79.855 1.00 37.16 223 SER A O 1
ATOM 1729 N N . SER A 1 224 ? 39.480 -10.193 78.475 1.00 42.75 224 SER A N 1
ATOM 1730 C CA . SER A 1 224 ? 39.864 -11.616 78.498 1.00 42.75 224 SER A CA 1
ATOM 1731 C C . SER A 1 224 ? 38.580 -12.419 78.234 1.00 42.75 224 SER A C 1
ATOM 1733 O O . SER A 1 224 ? 37.615 -12.307 78.980 1.00 42.75 224 SER A O 1
ATOM 1735 N N . ASP A 1 225 ? 38.659 -13.276 77.220 1.00 36.94 225 ASP A N 1
ATOM 1736 C CA . ASP A 1 225 ? 37.827 -14.448 76.931 1.00 36.94 225 ASP A CA 1
ATOM 1737 C C . ASP A 1 225 ? 36.573 -14.335 76.027 1.00 36.94 225 ASP A C 1
ATOM 1739 O O . ASP A 1 225 ? 35.615 -13.607 76.267 1.00 36.94 225 ASP A O 1
ATOM 1743 N N . ASP A 1 226 ? 36.660 -15.142 74.966 1.00 40.84 226 ASP A N 1
ATOM 1744 C CA . ASP A 1 226 ? 35.641 -15.763 74.113 1.00 40.84 226 ASP A CA 1
ATOM 1745 C C . ASP A 1 226 ? 34.503 -14.912 73.501 1.00 40.84 226 ASP A C 1
ATOM 1747 O O . ASP A 1 226 ? 33.377 -14.850 73.993 1.00 40.84 226 ASP A O 1
ATOM 1751 N N . SER A 1 227 ? 34.724 -14.389 72.286 1.00 41.72 227 SER A N 1
ATOM 1752 C CA . SER A 1 227 ? 33.625 -14.327 71.313 1.00 41.72 227 SER A CA 1
ATOM 1753 C C . SER A 1 227 ? 34.114 -14.339 69.870 1.00 41.72 227 SER A C 1
ATOM 1755 O O . SER A 1 227 ? 34.761 -13.424 69.359 1.00 41.72 227 SER A O 1
ATOM 1757 N N . LYS A 1 228 ? 33.788 -15.445 69.213 1.00 46.66 228 LYS A N 1
ATOM 1758 C CA . LYS A 1 228 ? 34.130 -15.815 67.845 1.00 46.66 228 LYS A CA 1
ATOM 1759 C C . LYS A 1 228 ? 33.275 -14.982 66.892 1.00 46.66 228 LYS A C 1
ATOM 1761 O O . LYS A 1 228 ? 32.287 -15.466 66.351 1.00 46.66 228 LYS A O 1
ATOM 1766 N N . PHE A 1 229 ? 33.640 -13.720 66.685 1.00 40.09 229 PHE A N 1
ATOM 1767 C CA . PHE A 1 229 ? 33.064 -12.917 65.611 1.00 40.09 229 PHE A CA 1
ATOM 1768 C C . PHE A 1 229 ? 33.729 -13.307 64.294 1.00 40.09 229 PHE A C 1
ATOM 1770 O O . PHE A 1 229 ? 34.705 -12.706 63.850 1.00 40.09 229 PHE A O 1
ATOM 1777 N N . LEU A 1 230 ? 33.183 -14.351 63.673 1.00 44.47 230 LEU A N 1
ATOM 1778 C CA . LEU A 1 230 ? 33.393 -14.605 62.258 1.00 44.47 230 LEU A CA 1
ATOM 1779 C C . LEU A 1 230 ? 32.894 -13.378 61.491 1.00 44.47 230 LEU A C 1
ATOM 1781 O O . LEU A 1 230 ? 31.701 -13.083 61.449 1.00 44.47 230 LEU A O 1
ATOM 1785 N N . THR A 1 231 ? 33.834 -12.647 60.907 1.00 39.91 231 THR A N 1
ATOM 1786 C CA . THR A 1 231 ? 33.572 -11.658 59.867 1.00 39.91 231 THR A CA 1
ATOM 1787 C C . THR A 1 231 ? 32.724 -12.327 58.775 1.00 39.91 231 THR A C 1
ATOM 1789 O O . THR A 1 231 ? 33.122 -13.391 58.292 1.00 39.91 231 THR A O 1
ATOM 1792 N N . PRO A 1 232 ? 31.567 -11.775 58.365 1.00 38.53 232 PRO A N 1
ATOM 1793 C CA . PRO A 1 232 ? 30.856 -12.290 57.200 1.00 38.53 232 PRO A CA 1
ATOM 1794 C C . PRO A 1 232 ? 31.791 -12.236 55.984 1.00 38.53 232 PRO A C 1
ATOM 1796 O O . PRO A 1 232 ? 32.456 -11.212 55.791 1.00 38.53 232 PRO A O 1
ATOM 1799 N N . PRO A 1 233 ? 31.893 -13.303 55.174 1.00 44.75 233 PRO A N 1
ATOM 1800 C CA . PRO A 1 233 ? 32.793 -13.297 54.039 1.00 44.75 233 PRO A CA 1
ATOM 1801 C C . PRO A 1 233 ? 32.361 -12.212 53.051 1.00 44.75 233 PRO A C 1
ATOM 1803 O O . PRO A 1 233 ? 31.183 -12.059 52.724 1.00 44.75 233 PRO A O 1
ATOM 1806 N N . GLN A 1 234 ? 33.360 -11.456 52.606 1.00 42.78 234 GLN A N 1
ATOM 1807 C CA . GLN A 1 234 ? 33.309 -10.488 51.522 1.00 42.78 234 GLN A CA 1
ATOM 1808 C C . GLN A 1 234 ? 32.532 -11.089 50.347 1.00 42.78 234 GLN A C 1
ATOM 1810 O O . GLN A 1 234 ? 32.909 -12.138 49.819 1.00 42.78 234 GLN A O 1
ATOM 1815 N N . TRP A 1 235 ? 31.418 -10.451 49.983 1.00 39.06 235 TRP A N 1
ATOM 1816 C CA . TRP A 1 235 ? 30.605 -10.853 48.844 1.00 39.06 235 TRP A CA 1
ATOM 1817 C C . TRP A 1 235 ? 31.515 -10.816 47.624 1.00 39.06 235 TRP A C 1
ATOM 1819 O O . TRP A 1 235 ? 32.006 -9.762 47.228 1.00 39.06 235 TRP A O 1
ATOM 1829 N N . ARG A 1 236 ? 31.830 -11.998 47.100 1.00 34.44 236 ARG A N 1
ATOM 1830 C CA . ARG A 1 236 ? 32.580 -12.129 45.862 1.00 34.44 236 ARG A CA 1
ATOM 1831 C C . ARG A 1 236 ? 31.682 -11.560 44.767 1.00 34.44 236 ARG A C 1
ATOM 1833 O O . ARG A 1 236 ? 30.588 -12.083 44.563 1.00 34.44 236 ARG A O 1
ATOM 1840 N N . ASP A 1 237 ? 32.141 -10.498 44.111 1.00 40.84 237 ASP A N 1
ATOM 1841 C CA . ASP A 1 237 ? 31.555 -9.982 42.877 1.00 40.84 237 ASP A CA 1
ATOM 1842 C C . ASP A 1 237 ? 31.394 -11.139 41.887 1.00 40.84 237 ASP A C 1
ATOM 1844 O O . ASP A 1 237 ? 32.364 -11.708 41.384 1.00 40.84 237 ASP A O 1
ATOM 1848 N N . GLY A 1 238 ? 30.141 -11.529 41.675 1.00 32.59 238 GLY A N 1
ATOM 1849 C CA . GLY A 1 238 ? 29.733 -12.609 40.795 1.00 32.59 238 GLY A CA 1
ATOM 1850 C C . GLY A 1 238 ? 28.658 -12.104 39.849 1.00 32.59 238 GLY A C 1
ATOM 1851 O O . GLY A 1 238 ? 27.475 -12.251 40.125 1.00 32.59 238 GLY A O 1
ATOM 1852 N N . SER A 1 239 ? 29.103 -11.466 38.765 1.00 42.19 239 SER A N 1
ATOM 1853 C CA . SER A 1 239 ? 28.561 -11.581 37.402 1.00 42.19 239 SER A CA 1
ATOM 1854 C C . SER A 1 239 ? 27.047 -11.864 37.273 1.00 42.19 239 SER A C 1
ATOM 1856 O O . SER A 1 239 ? 26.634 -12.956 36.897 1.00 42.19 239 SER A O 1
ATOM 1858 N N . ILE A 1 240 ? 26.204 -10.865 37.558 1.00 36.00 240 ILE A N 1
ATOM 1859 C CA . ILE A 1 240 ? 24.793 -10.810 37.093 1.00 36.00 240 ILE A CA 1
ATOM 1860 C C . ILE A 1 240 ? 24.502 -9.477 36.358 1.00 36.00 240 ILE A C 1
ATOM 1862 O O . ILE A 1 240 ? 23.429 -9.276 35.793 1.00 36.00 240 ILE A O 1
ATOM 1866 N N . LEU A 1 241 ? 25.476 -8.560 36.295 1.00 38.19 241 LEU A N 1
ATOM 1867 C CA . LEU A 1 241 ? 25.280 -7.209 35.757 1.00 38.19 241 LEU A CA 1
ATOM 1868 C C . LEU A 1 241 ? 25.385 -7.110 34.220 1.00 38.19 241 LEU A C 1
ATOM 1870 O O . LEU A 1 241 ? 24.907 -6.135 33.647 1.00 38.19 241 LEU A O 1
ATOM 1874 N N . ASP A 1 242 ? 25.917 -8.120 33.528 1.00 35.69 242 ASP A N 1
ATOM 1875 C CA . ASP A 1 242 ? 26.151 -8.025 32.076 1.00 35.69 242 ASP A CA 1
ATOM 1876 C C . ASP A 1 242 ? 24.933 -8.384 31.204 1.00 35.69 242 ASP A C 1
ATOM 1878 O O . ASP A 1 242 ? 24.941 -8.131 30.002 1.00 35.69 242 ASP A O 1
ATOM 1882 N N . SER A 1 243 ? 23.841 -8.900 31.782 1.00 33.28 243 SER A N 1
ATOM 1883 C CA . SER A 1 243 ? 22.656 -9.296 30.997 1.00 33.28 243 SER A CA 1
ATOM 1884 C C . SER A 1 243 ? 21.738 -8.131 30.595 1.00 33.28 243 SER A C 1
ATOM 1886 O O . SER A 1 243 ? 20.805 -8.341 29.824 1.00 33.28 243 SER A O 1
ATOM 1888 N N . TRP A 1 244 ? 21.970 -6.912 31.096 1.00 34.12 244 TRP A N 1
ATOM 1889 C CA . TRP A 1 244 ? 21.068 -5.765 30.892 1.00 34.12 244 TRP A CA 1
ATOM 1890 C C . TRP A 1 244 ? 21.565 -4.740 29.862 1.00 34.12 244 TRP A C 1
ATOM 1892 O O . TRP A 1 244 ? 20.928 -3.709 29.680 1.00 34.12 244 TRP A O 1
ATOM 1902 N N . LYS A 1 245 ? 22.684 -5.000 29.170 1.00 36.53 245 LYS A N 1
ATOM 1903 C CA . LYS A 1 245 ? 23.268 -4.062 28.189 1.00 36.53 245 LYS A CA 1
ATOM 1904 C C . LYS A 1 245 ? 23.098 -4.447 26.718 1.00 36.53 245 LYS A C 1
ATOM 1906 O O . LYS A 1 245 ? 23.612 -3.744 25.857 1.00 36.53 245 LYS A O 1
ATOM 1911 N N . GLN A 1 246 ? 22.379 -5.522 26.404 1.00 38.19 246 GLN A N 1
ATOM 1912 C CA . GLN A 1 246 ? 22.236 -6.007 25.027 1.00 38.19 246 GLN A CA 1
ATOM 1913 C C . GLN A 1 246 ? 20.815 -5.813 24.488 1.00 38.19 246 GLN A C 1
ATOM 1915 O O . GLN A 1 246 ? 20.181 -6.763 24.040 1.00 38.19 246 GLN A O 1
ATOM 1920 N N . MET A 1 247 ? 20.283 -4.590 24.564 1.00 34.28 247 MET A N 1
ATOM 1921 C CA . MET A 1 247 ? 19.012 -4.277 23.906 1.00 34.28 247 MET A CA 1
ATOM 1922 C C . MET A 1 247 ? 18.836 -2.790 23.584 1.00 34.28 247 MET A C 1
ATOM 1924 O O . MET A 1 247 ? 17.728 -2.294 23.661 1.00 34.28 247 MET A O 1
ATOM 1928 N N . ASP A 1 248 ? 19.902 -2.087 23.207 1.00 33.66 248 ASP A N 1
ATOM 1929 C CA . ASP A 1 248 ? 19.807 -0.715 22.694 1.00 33.66 248 ASP A CA 1
ATOM 1930 C C . ASP A 1 248 ? 20.831 -0.530 21.568 1.00 33.66 248 ASP A C 1
ATOM 1932 O O . ASP A 1 248 ? 21.875 0.070 21.768 1.00 33.66 248 ASP A O 1
ATOM 1936 N N . ASP A 1 249 ? 20.569 -1.141 20.409 1.00 37.91 249 ASP A N 1
ATOM 1937 C CA . ASP A 1 249 ? 21.152 -0.735 19.119 1.00 37.91 249 ASP A CA 1
ATOM 1938 C C . ASP A 1 249 ? 20.420 -1.454 17.972 1.00 37.91 249 ASP A C 1
ATOM 1940 O O . ASP A 1 249 ? 20.918 -2.392 17.349 1.00 37.91 249 ASP A O 1
ATOM 1944 N N . ILE A 1 250 ? 19.188 -1.018 17.690 1.00 38.19 250 ILE A N 1
ATOM 1945 C CA . ILE A 1 250 ? 18.574 -1.200 16.370 1.00 38.19 250 ILE A CA 1
ATOM 1946 C C . ILE A 1 250 ? 18.007 0.152 15.946 1.00 38.19 250 ILE A C 1
ATOM 1948 O O . ILE A 1 250 ? 16.903 0.551 16.309 1.00 38.19 250 ILE A O 1
ATOM 1952 N N . ASN A 1 251 ? 18.825 0.858 15.176 1.00 37.00 251 ASN A N 1
ATOM 1953 C CA . ASN A 1 251 ? 18.437 1.980 14.341 1.00 37.00 251 ASN A CA 1
ATOM 1954 C C . ASN A 1 251 ? 17.414 1.498 13.293 1.00 37.00 251 ASN A C 1
ATOM 1956 O O . ASN A 1 251 ? 17.739 0.639 12.471 1.00 37.00 251 ASN A O 1
ATOM 1960 N N . LEU A 1 252 ? 16.193 2.038 13.326 1.00 33.78 252 LEU A N 1
ATOM 1961 C CA . LEU A 1 252 ? 15.210 1.862 12.259 1.00 33.78 252 LEU A CA 1
ATOM 1962 C C . LEU A 1 252 ? 14.384 3.143 12.068 1.00 33.78 252 LEU A C 1
ATOM 1964 O O . LEU A 1 252 ? 13.210 3.219 12.424 1.00 33.78 252 LEU A O 1
ATOM 1968 N N . GLU A 1 253 ? 14.997 4.160 11.466 1.00 34.75 253 GLU A N 1
ATOM 1969 C CA . GLU A 1 253 ? 14.236 5.097 10.641 1.00 34.75 253 GLU A CA 1
ATOM 1970 C C . GLU A 1 253 ? 13.895 4.415 9.311 1.00 34.75 253 GLU A C 1
ATOM 1972 O O . GLU A 1 253 ? 14.782 4.164 8.497 1.00 34.75 253 GLU A O 1
ATOM 1977 N N . SER A 1 254 ? 12.612 4.105 9.098 1.00 32.62 254 SER A N 1
ATOM 1978 C CA . SER A 1 254 ? 11.888 4.290 7.827 1.00 32.62 254 SER A CA 1
ATOM 1979 C C . SER A 1 254 ? 10.593 3.466 7.800 1.00 32.62 254 SER A C 1
ATOM 1981 O O . SER A 1 254 ? 10.611 2.254 7.988 1.00 32.62 254 SER A O 1
ATOM 1983 N N . SER A 1 255 ? 9.499 4.146 7.438 1.00 29.73 255 SER A N 1
ATOM 1984 C CA . SER A 1 255 ? 8.277 3.601 6.826 1.00 29.73 255 SER A CA 1
ATOM 1985 C C . SER A 1 255 ? 7.201 2.955 7.722 1.00 29.73 255 SER A C 1
ATOM 1987 O O . SER A 1 255 ? 7.229 1.766 8.013 1.00 29.73 255 SER A O 1
ATOM 1989 N N . GLY A 1 256 ? 6.120 3.719 7.938 1.00 31.41 256 GLY A N 1
ATOM 1990 C CA . GLY A 1 256 ? 4.786 3.280 7.496 1.00 31.41 256 GLY A CA 1
ATOM 1991 C C . GLY A 1 256 ? 3.907 2.520 8.495 1.00 31.41 256 GLY A C 1
ATOM 1992 O O . GLY A 1 256 ? 3.906 1.301 8.524 1.00 31.41 256 GLY A O 1
ATOM 1993 N N . ILE A 1 257 ? 3.111 3.270 9.264 1.00 40.22 257 ILE A N 1
ATOM 1994 C CA . ILE A 1 257 ? 1.670 3.058 9.526 1.00 40.22 257 ILE A CA 1
ATOM 1995 C C . ILE A 1 257 ? 1.156 1.602 9.369 1.00 40.22 257 ILE A C 1
ATOM 1997 O O . ILE A 1 257 ? 0.458 1.317 8.408 1.00 40.22 257 ILE A O 1
ATOM 2001 N N . ASP A 1 258 ? 1.448 0.693 10.310 1.00 38.72 258 ASP A N 1
ATOM 2002 C CA . ASP A 1 258 ? 0.579 -0.491 10.537 1.00 38.72 258 ASP A CA 1
ATOM 2003 C C . ASP A 1 258 ? 0.777 -1.232 11.883 1.00 38.72 258 ASP A C 1
ATOM 2005 O O . ASP A 1 258 ? 0.225 -2.304 12.134 1.00 38.72 258 ASP A O 1
ATOM 2009 N N . ALA A 1 259 ? 1.549 -0.672 12.819 1.00 37.22 259 ALA A N 1
ATOM 2010 C CA . ALA A 1 259 ? 1.956 -1.386 14.036 1.00 37.22 259 ALA A CA 1
ATOM 2011 C C . ALA A 1 259 ? 0.971 -1.289 15.227 1.00 37.22 259 ALA A C 1
ATOM 2013 O O . ALA A 1 259 ? 1.297 -1.742 16.326 1.00 37.22 259 ALA A O 1
ATOM 2014 N N . MET A 1 260 ? -0.225 -0.706 15.063 1.00 37.91 260 MET A N 1
ATOM 2015 C CA . MET A 1 260 ? -1.157 -0.494 16.190 1.00 37.91 260 MET A CA 1
ATOM 2016 C C . MET A 1 260 ? -2.042 -1.703 16.536 1.00 37.91 260 MET A C 1
ATOM 2018 O O . MET A 1 260 ? -2.620 -1.717 17.619 1.00 37.91 260 MET A O 1
ATOM 2022 N N . ASN A 1 261 ? -2.088 -2.752 15.704 1.00 42.50 261 ASN A N 1
ATOM 2023 C CA . ASN A 1 261 ? -3.018 -3.879 15.899 1.00 42.50 261 ASN A CA 1
ATOM 2024 C C . ASN A 1 261 ? -2.388 -5.203 16.374 1.00 42.50 261 ASN A C 1
ATOM 2026 O O . ASN A 1 261 ? -3.108 -6.178 16.569 1.00 42.50 261 ASN A O 1
ATOM 2030 N N . GLN A 1 262 ? -1.073 -5.278 16.606 1.00 42.72 262 GLN A N 1
ATOM 2031 C CA . GLN A 1 262 ? -0.411 -6.568 16.892 1.00 42.72 262 GLN A CA 1
ATOM 2032 C C . GLN A 1 262 ? -0.164 -6.872 18.378 1.00 42.72 262 GLN A C 1
ATOM 2034 O O . GLN A 1 262 ? 0.420 -7.899 18.712 1.00 42.72 262 GLN A O 1
ATOM 2039 N N . ARG A 1 263 ? -0.635 -6.033 19.307 1.00 40.78 263 ARG A N 1
ATOM 2040 C CA . ARG A 1 263 ? -0.391 -6.221 20.750 1.00 40.78 263 ARG A CA 1
ATOM 2041 C C . ARG A 1 263 ? -1.526 -6.968 21.471 1.00 40.78 263 ARG A C 1
ATOM 2043 O O . ARG A 1 263 ? -1.858 -6.632 22.604 1.00 40.78 263 ARG A O 1
ATOM 2050 N N . ARG A 1 264 ? -2.147 -7.972 20.837 1.00 47.06 264 ARG A N 1
ATOM 2051 C CA . ARG A 1 264 ? -3.111 -8.862 21.515 1.00 47.06 264 ARG A CA 1
ATOM 2052 C C . ARG A 1 264 ? -2.355 -10.054 22.104 1.00 47.06 264 ARG A C 1
ATOM 2054 O O . ARG A 1 264 ? -1.921 -10.944 21.382 1.00 47.06 264 ARG A O 1
ATOM 2061 N N . LEU A 1 265 ? -2.188 -10.038 23.425 1.00 43.25 265 LEU A N 1
ATOM 2062 C CA . LEU A 1 265 ? -1.638 -11.147 24.205 1.00 43.25 265 LEU A CA 1
ATOM 2063 C C . LEU A 1 265 ? -2.494 -12.402 23.968 1.00 43.25 265 LEU A C 1
ATOM 2065 O O . LEU A 1 265 ? -3.668 -12.443 24.336 1.00 43.25 265 LEU A O 1
ATOM 2069 N N . SER A 1 266 ? -1.918 -13.416 23.327 1.00 45.00 266 SER A N 1
ATOM 2070 C CA . SER A 1 266 ? -2.517 -14.744 23.216 1.00 45.00 266 SER A CA 1
ATOM 2071 C C . SER A 1 266 ? -2.478 -15.436 24.581 1.00 45.00 266 SER A C 1
ATOM 2073 O O . SER A 1 266 ? -1.399 -15.621 25.145 1.00 45.00 266 SER A O 1
ATOM 2075 N N . TRP A 1 267 ? -3.640 -15.825 25.109 1.00 44.91 267 TRP A N 1
ATOM 2076 C CA . TRP A 1 267 ? -3.744 -16.597 26.351 1.00 44.91 267 TRP A CA 1
ATOM 2077 C C . TRP A 1 267 ? -3.364 -18.072 26.129 1.00 44.91 267 TRP A C 1
ATOM 2079 O O . TRP A 1 267 ? -3.635 -18.615 25.053 1.00 44.91 267 TRP A O 1
ATOM 2089 N N . PRO A 1 268 ? -2.761 -18.751 27.123 1.00 38.19 268 PRO A N 1
ATOM 2090 C CA . PRO A 1 268 ? -2.404 -20.157 27.000 1.00 38.19 268 PRO A CA 1
ATOM 2091 C C . PRO A 1 268 ? -3.662 -21.034 26.985 1.00 38.19 268 PRO A C 1
ATOM 2093 O O . PRO A 1 268 ? -4.565 -20.882 27.807 1.00 38.19 268 PRO A O 1
ATOM 2096 N N . SER A 1 269 ? -3.711 -21.974 26.040 1.00 39.66 269 SER A N 1
ATOM 2097 C CA . SER A 1 269 ? -4.781 -22.970 25.952 1.00 39.66 269 SER A CA 1
ATOM 2098 C C . SER A 1 269 ? -4.714 -23.923 27.145 1.00 39.66 269 SER A C 1
ATOM 2100 O O . SER A 1 269 ? -3.765 -24.694 27.280 1.00 39.66 269 SER A O 1
ATOM 2102 N N . ILE A 1 270 ? -5.739 -23.891 27.996 1.00 43.84 270 ILE A N 1
ATOM 2103 C CA . ILE A 1 270 ? -5.953 -24.898 29.037 1.00 43.84 270 ILE A CA 1
ATOM 2104 C C . ILE A 1 270 ? -6.406 -26.189 28.352 1.00 43.84 270 ILE A C 1
ATOM 2106 O O . ILE A 1 270 ? -7.530 -26.291 27.856 1.00 43.84 270 ILE A O 1
ATOM 2110 N N . LYS A 1 271 ? -5.506 -27.175 28.301 1.00 39.72 271 LYS A N 1
ATOM 2111 C CA . LYS A 1 271 ? -5.864 -28.561 27.993 1.00 39.72 271 LYS A CA 1
ATOM 2112 C C . LYS A 1 271 ? -6.745 -29.080 29.128 1.00 39.72 271 LYS A C 1
ATOM 2114 O O . LYS A 1 271 ? -6.307 -29.115 30.275 1.00 39.72 271 LYS A O 1
ATOM 2119 N N . ARG A 1 272 ? -7.982 -29.459 28.807 1.00 36.28 272 ARG A N 1
ATOM 2120 C CA . ARG A 1 272 ? -8.772 -30.355 29.656 1.00 36.28 272 ARG A CA 1
ATOM 2121 C C . ARG A 1 272 ? -8.359 -31.775 29.299 1.00 36.28 272 ARG A C 1
ATOM 2123 O O . ARG A 1 272 ? -8.596 -32.191 28.167 1.00 36.28 272 ARG A O 1
ATOM 2130 N N . ASP A 1 273 ? -7.729 -32.462 30.238 1.00 40.56 273 ASP A N 1
ATOM 2131 C CA . ASP A 1 273 ? -7.646 -33.919 30.196 1.00 40.56 273 ASP A CA 1
ATOM 2132 C C . ASP A 1 273 ? -8.955 -34.525 30.751 1.00 40.56 273 ASP A C 1
ATOM 2134 O O . ASP A 1 273 ? -9.658 -33.836 31.502 1.00 40.56 273 ASP A O 1
ATOM 2138 N N . PRO A 1 274 ? -9.325 -35.736 30.290 1.00 55.72 274 PRO A N 1
ATOM 2139 C CA . PRO A 1 274 ? -10.668 -36.319 30.407 1.00 55.72 274 PRO A CA 1
ATOM 2140 C C . PRO A 1 274 ? -11.111 -36.685 31.827 1.00 55.72 274 PRO A C 1
ATOM 2142 O O . PRO A 1 274 ? -10.249 -37.026 32.667 1.00 55.72 274 PRO A O 1
#